Protein AF-A0AAJ1IFC6-F1 (afdb_monomer)

Organism: NCBI:txid3119039

Radius of gyration: 28.64 Å; Cα contacts (8 Å, |Δi|>4): 430; chains: 1; bounding box: 71×95×68 Å

InterPro domains:
  IPR013783 Immunoglobulin-like fold [G3DSA:2.60.40.10] (74-136)
  IPR013783 Immunoglobulin-like fold [G3DSA:2.60.40.10] (138-231)
  IPR014756 Immunoglobulin E-set [SSF81296] (72-136)
  IPR014756 Immunoglobulin E-set [SSF81296] (151-232)
  IPR032640 AMP-activated protein kinase, glycogen-binding domain [PF16561] (151-232)
  IPR050827 CRP1/MDG1 DNA-binding & kinase subunit [PTHR10343] (144-232)

Secondary structure (DSSP, 8-state):
-----------------------------HHHHHHHHH--S----EEETTEEEEEE--SS--S-EEEEEGGGTT---EEPEE-TTS-EEEEEEPPTT--EEEEEEEETTEEE--SS---EEE-TTS-EEEEEEPPP---S--SSEEETTEEEEEEE--TT--EEEEEGGGTT-TTSEEPEEPTTT-EEEEEE-PPSEEEEEEEEETTEEE--TT---EEE-TTS-EEEEEEEPPP-

Mean predicted aligned error: 13.13 Å

Sequence (236 aa):
MFTHSRRLTFIILLFILLSTATITAEHVTVQLHFAITEAMEAAPPEVIDDHLVLTYKGRRHYRFVGAAFKHEDFKIIHPFYVNTNGVYILTYPLEEGMSNLEYRLVVDGLWMTDPNNSMRTVDSSGITLSSFMIPEKEGPPESPKQENQAVTFRYLGARGQRVYIYGDFNNWDPYMYRMMEDPGTGSYSCSLRLRSGTYRYKFIVDGTSMPDPLNDEKTLDSFGETASVFTVPSRY

pLDDT: mean 87.0, std 17.71, range [35.06, 98.69]

Foldseek 3Di:
DDDDDDDDDDDDPDPPDPPPPPPPDPPCDPQNVCCQAVDQAFAAWDDDPQWTKGKDADPDQFPWKFKAWVVNVSPDTHTFDAYPNRITMDTHGHDPPDFKIWMWMQTNNDTHEDPNAPAWDADPVRDITRMDGDPPPPDDDAPQDDDPQKTKGKAADAPPKWKFKAWPVHPRDQPPGTWDDPHPGSMTMDIDRDAFAKMWMWMQINNDTDEGPRAPAWDADPVRDITHMDGDHDDD

Structure (mmCIF, N/CA/C/O backbone):
data_AF-A0AAJ1IFC6-F1
#
_entry.id   AF-A0AAJ1IFC6-F1
#
loop_
_atom_site.group_PDB
_atom_site.id
_atom_site.type_symbol
_atom_site.label_atom_id
_atom_site.label_alt_id
_atom_site.label_comp_id
_atom_site.label_asym_id
_atom_site.label_entity_id
_atom_site.label_seq_id
_atom_site.pdbx_PDB_ins_code
_atom_site.Cartn_x
_atom_site.Cartn_y
_atom_site.Cartn_z
_atom_site.occupancy
_atom_site.B_iso_or_equiv
_atom_site.auth_seq_id
_atom_site.auth_comp_id
_atom_site.auth_asym_id
_atom_site.auth_atom_id
_atom_site.pdbx_PDB_model_num
ATOM 1 N N . MET A 1 1 ? 41.371 -72.152 1.809 1.00 41.41 1 MET A N 1
ATOM 2 C CA . MET A 1 1 ? 42.658 -71.909 2.490 1.00 41.41 1 MET A CA 1
ATOM 3 C C . MET A 1 1 ? 42.539 -70.554 3.174 1.00 41.41 1 MET A C 1
ATOM 5 O O . MET A 1 1 ? 42.395 -69.552 2.492 1.00 41.41 1 MET A O 1
ATOM 9 N N . PHE A 1 2 ? 42.407 -70.566 4.499 1.00 42.78 2 PHE A N 1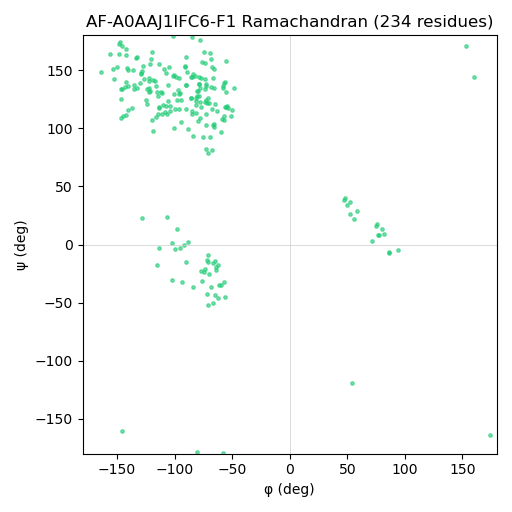
ATOM 10 C CA . PHE A 1 2 ? 42.267 -69.386 5.355 1.00 42.78 2 PHE A CA 1
ATOM 11 C C . PHE A 1 2 ? 43.601 -68.646 5.463 1.00 42.78 2 PHE A C 1
ATOM 13 O O . PHE A 1 2 ? 44.601 -69.294 5.754 1.00 42.78 2 PHE A O 1
ATOM 20 N N . THR A 1 3 ? 43.589 -67.315 5.400 1.00 46.31 3 THR A N 1
ATOM 21 C CA . THR A 1 3 ? 44.524 -66.484 6.173 1.00 46.31 3 THR A CA 1
ATOM 22 C C . THR A 1 3 ? 43.813 -65.227 6.674 1.00 46.31 3 THR A C 1
ATOM 24 O O . THR A 1 3 ? 43.399 -64.346 5.927 1.00 46.31 3 THR A O 1
ATOM 27 N N . HIS A 1 4 ? 43.634 -65.187 7.992 1.00 42.41 4 HIS A N 1
ATOM 28 C CA . HIS A 1 4 ? 43.284 -64.011 8.776 1.00 42.41 4 HIS A CA 1
ATOM 29 C C . HIS A 1 4 ? 44.530 -63.134 8.956 1.00 42.41 4 HIS A C 1
ATOM 31 O O . HIS A 1 4 ? 45.607 -63.654 9.238 1.00 42.41 4 HIS A O 1
ATOM 37 N N . SER A 1 5 ? 44.361 -61.814 8.934 1.00 44.69 5 SER A N 1
ATOM 38 C CA . SER A 1 5 ? 45.242 -60.891 9.655 1.00 44.69 5 SER A CA 1
ATOM 39 C C . SER A 1 5 ? 44.415 -59.713 10.172 1.00 44.69 5 SER A C 1
ATOM 41 O O . SER A 1 5 ? 43.882 -58.918 9.405 1.00 44.69 5 SER A O 1
ATOM 43 N N . ARG A 1 6 ? 44.255 -59.668 11.499 1.00 47.19 6 ARG A N 1
ATOM 44 C CA . ARG A 1 6 ? 43.660 -58.579 12.287 1.00 47.19 6 ARG A CA 1
ATOM 45 C C . ARG A 1 6 ? 44.702 -57.485 12.530 1.00 47.19 6 ARG A C 1
ATOM 47 O O . ARG A 1 6 ? 45.840 -57.843 12.822 1.00 47.19 6 ARG A O 1
ATOM 54 N N . ARG A 1 7 ? 44.267 -56.213 12.556 1.00 41.03 7 ARG A N 1
ATOM 55 C CA . ARG A 1 7 ? 44.769 -55.030 13.322 1.00 41.03 7 ARG A CA 1
ATOM 56 C C . ARG A 1 7 ? 44.256 -53.763 12.606 1.00 41.03 7 ARG A C 1
ATOM 58 O O . ARG A 1 7 ? 44.199 -53.776 11.390 1.00 41.03 7 ARG A O 1
ATOM 65 N N 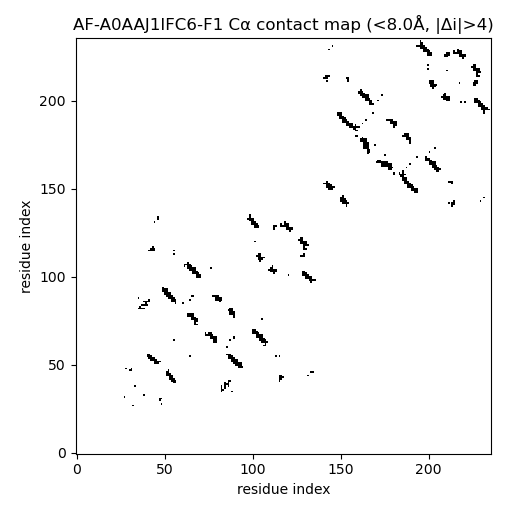. LEU A 1 8 ? 43.880 -52.639 13.207 1.00 37.56 8 LEU A N 1
ATOM 66 C CA . LEU A 1 8 ? 43.743 -52.159 14.581 1.00 37.56 8 LEU A CA 1
ATOM 67 C C . LEU A 1 8 ? 42.867 -50.883 14.481 1.00 37.56 8 LEU A C 1
ATOM 69 O O . LEU A 1 8 ? 42.908 -50.175 13.480 1.00 37.56 8 LEU A O 1
ATOM 73 N N . THR A 1 9 ? 42.073 -50.623 15.506 1.00 40.56 9 THR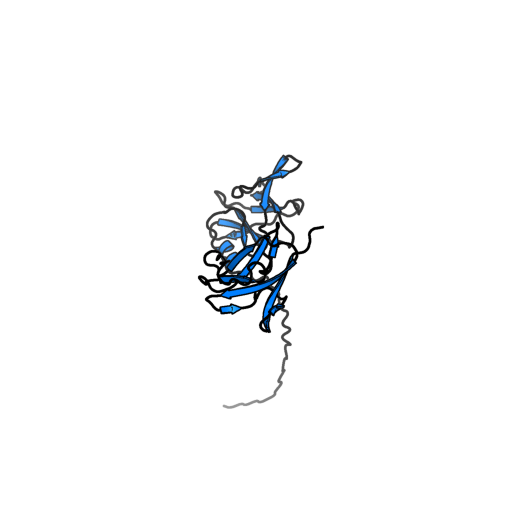 A N 1
ATOM 74 C CA . THR A 1 9 ? 41.129 -49.513 15.698 1.00 40.56 9 THR A CA 1
ATOM 75 C C . THR A 1 9 ? 41.760 -48.116 15.570 1.00 40.56 9 THR A C 1
ATOM 77 O O . THR A 1 9 ? 42.810 -47.890 16.158 1.00 40.56 9 THR A O 1
ATOM 80 N N . PHE A 1 10 ? 41.063 -47.159 14.942 1.00 35.72 10 PHE A N 1
ATOM 81 C CA . PHE A 1 10 ? 41.085 -45.733 15.314 1.00 35.72 10 PHE A CA 1
ATOM 82 C C . PHE A 1 10 ? 39.701 -45.124 15.042 1.00 35.72 10 PHE A C 1
ATOM 84 O O . PHE A 1 10 ? 39.276 -44.983 13.899 1.00 35.72 10 PHE A O 1
ATOM 91 N N . ILE A 1 11 ? 38.979 -44.812 16.118 1.00 41.53 11 ILE A N 1
ATOM 92 C CA . ILE A 1 11 ? 37.731 -44.046 16.091 1.00 41.53 11 ILE A CA 1
ATOM 93 C C . ILE A 1 11 ? 38.138 -42.572 16.103 1.00 41.53 11 ILE A C 1
ATOM 95 O O . ILE A 1 11 ? 38.675 -42.098 17.101 1.00 41.53 11 ILE A O 1
ATOM 99 N N . ILE A 1 12 ? 37.900 -41.854 15.006 1.00 40.91 12 ILE A N 1
ATOM 100 C CA . ILE A 1 12 ? 37.961 -40.389 14.988 1.00 40.91 12 ILE A CA 1
ATOM 101 C C . ILE A 1 12 ? 36.517 -39.899 15.060 1.00 40.91 12 ILE A C 1
ATOM 103 O O . ILE A 1 12 ? 35.778 -39.924 14.079 1.00 40.91 12 ILE A O 1
ATOM 107 N N . LEU A 1 13 ? 36.111 -39.508 16.265 1.00 38.19 13 LEU A N 1
ATOM 108 C CA . LEU A 1 13 ? 34.858 -38.811 16.534 1.00 38.19 13 LEU A CA 1
ATOM 109 C C . LEU A 1 13 ? 35.039 -37.359 16.072 1.00 38.19 13 LEU A C 1
ATOM 111 O O . LEU A 1 13 ? 35.570 -36.524 16.801 1.00 38.19 13 LEU A O 1
ATOM 115 N N . LEU A 1 14 ? 34.662 -37.071 14.826 1.00 35.06 14 LEU A N 1
ATOM 116 C CA . LEU A 1 14 ? 34.658 -35.713 14.294 1.00 35.06 14 LEU A CA 1
ATOM 117 C C . LEU A 1 14 ? 33.342 -35.032 14.699 1.00 35.06 14 LEU A C 1
ATOM 119 O O . LEU A 1 14 ? 32.323 -35.160 14.025 1.00 35.06 14 LEU A O 1
ATOM 123 N N . PHE A 1 15 ? 33.369 -34.324 15.828 1.00 40.97 15 PHE A N 1
ATOM 124 C CA . PHE A 1 15 ? 32.345 -33.344 16.187 1.00 40.97 15 PHE A CA 1
ATOM 125 C C . PHE A 1 15 ? 32.468 -32.152 15.229 1.00 40.97 15 PHE A C 1
ATOM 127 O O . PHE A 1 15 ? 33.252 -31.234 15.464 1.00 40.97 15 PHE A O 1
ATOM 134 N N . ILE A 1 16 ? 31.715 -32.165 14.126 1.00 43.16 16 ILE A N 1
ATOM 135 C CA . ILE A 1 16 ? 31.491 -30.943 13.351 1.00 43.16 16 ILE A CA 1
ATOM 136 C C . ILE A 1 16 ? 30.404 -30.165 14.084 1.00 43.16 16 ILE A C 1
ATOM 138 O O . ILE A 1 16 ? 29.237 -30.552 14.104 1.00 43.16 16 ILE A O 1
ATOM 142 N N . LEU A 1 17 ? 30.835 -29.088 14.736 1.00 41.03 17 LEU A N 1
ATOM 143 C CA . LEU A 1 17 ? 29.980 -28.069 15.320 1.00 41.03 17 LEU A CA 1
ATOM 144 C C . LE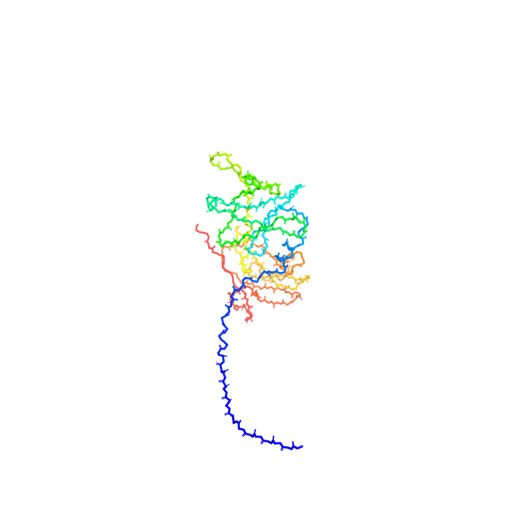U A 1 17 ? 29.088 -27.517 14.197 1.00 41.03 17 LEU A C 1
ATOM 146 O O . LEU A 1 17 ? 29.565 -26.821 13.302 1.00 41.03 17 LEU A O 1
ATOM 150 N N . LEU A 1 18 ? 27.804 -27.873 14.212 1.00 41.84 18 LEU A N 1
ATOM 151 C CA . LEU A 1 18 ? 26.807 -27.316 13.308 1.00 41.84 18 LEU A CA 1
ATOM 152 C C . LEU A 1 18 ? 26.537 -25.878 13.765 1.00 41.84 18 LEU A C 1
ATOM 154 O O . LEU A 1 18 ? 25.613 -25.615 14.530 1.00 41.84 18 LEU A O 1
ATOM 158 N N . SER A 1 19 ? 27.394 -24.939 13.365 1.00 46.72 19 SER A N 1
ATOM 159 C CA . SER A 1 19 ? 27.063 -23.525 13.472 1.00 46.72 19 SER A CA 1
ATOM 160 C C . SER A 1 19 ? 25.917 -23.274 12.498 1.00 46.72 19 SER A C 1
ATOM 162 O O . SER A 1 19 ? 26.128 -23.219 11.285 1.00 46.72 19 SER A O 1
ATOM 164 N N . THR A 1 20 ? 24.694 -23.162 13.007 1.00 41.25 20 THR A N 1
ATOM 165 C CA . THR A 1 20 ? 23.577 -22.610 12.246 1.00 41.25 20 THR A CA 1
ATOM 166 C C . THR A 1 20 ? 23.861 -21.130 12.026 1.00 41.25 20 THR A C 1
ATOM 168 O O . THR A 1 20 ? 23.393 -20.272 12.768 1.00 41.25 20 THR A O 1
ATOM 171 N N . ALA A 1 21 ? 24.677 -20.824 11.020 1.00 36.25 21 ALA A N 1
ATOM 172 C CA . ALA A 1 21 ? 24.574 -19.542 10.358 1.00 36.25 21 ALA A CA 1
ATOM 173 C C . ALA A 1 21 ? 23.211 -19.562 9.664 1.00 36.25 21 ALA A C 1
ATOM 175 O O . ALA A 1 21 ? 23.026 -20.237 8.651 1.00 36.25 21 ALA A O 1
ATOM 176 N N . THR A 1 22 ? 22.226 -18.909 10.271 1.00 35.41 22 THR A N 1
ATOM 177 C CA . THR A 1 22 ? 20.984 -18.550 9.596 1.00 35.41 22 THR A CA 1
ATOM 178 C C . THR A 1 22 ? 21.372 -17.660 8.425 1.00 35.41 22 THR A C 1
ATOM 180 O O . THR A 1 22 ? 21.626 -16.470 8.593 1.00 35.41 22 THR A O 1
ATOM 183 N N . ILE A 1 23 ? 21.494 -18.257 7.242 1.00 40.75 23 ILE A N 1
ATOM 184 C CA . ILE A 1 23 ? 21.488 -17.511 5.994 1.00 40.75 23 ILE A CA 1
ATOM 185 C C . ILE A 1 23 ? 20.074 -16.944 5.916 1.00 40.75 23 ILE A C 1
ATOM 187 O O . ILE A 1 23 ? 19.125 -17.683 5.663 1.00 40.75 23 ILE A O 1
ATOM 191 N N . THR A 1 24 ? 19.913 -15.657 6.208 1.00 38.47 24 THR A N 1
ATOM 192 C CA . THR A 1 24 ? 18.689 -14.927 5.885 1.00 38.47 24 THR A CA 1
ATOM 193 C C . THR A 1 24 ? 18.663 -14.763 4.369 1.00 38.47 24 THR A C 1
ATOM 195 O O . THR A 1 24 ? 19.082 -13.742 3.833 1.00 38.47 24 THR A O 1
ATOM 198 N N . ALA A 1 25 ? 18.275 -15.822 3.662 1.00 40.94 25 ALA A N 1
ATOM 199 C CA . ALA A 1 25 ? 17.817 -15.689 2.294 1.00 40.94 25 ALA A CA 1
ATOM 200 C C . ALA A 1 25 ? 16.432 -15.043 2.372 1.00 40.94 25 ALA A C 1
ATOM 202 O O . ALA A 1 25 ? 15.561 -15.556 3.077 1.00 40.94 25 ALA A O 1
ATOM 203 N N . GLU A 1 26 ? 16.234 -13.915 1.693 1.00 48.81 26 GLU A N 1
ATOM 204 C CA . GLU A 1 26 ? 14.894 -13.410 1.399 1.00 48.81 26 GLU A CA 1
ATOM 205 C C . GLU A 1 26 ? 14.091 -14.551 0.772 1.00 48.81 26 GLU A C 1
ATOM 207 O O . GLU A 1 26 ? 14.392 -15.032 -0.324 1.00 48.81 26 GLU A O 1
ATOM 212 N N . HIS A 1 27 ? 13.107 -15.060 1.505 1.00 57.25 27 HIS A N 1
ATOM 213 C CA . HIS A 1 27 ? 12.217 -16.075 0.978 1.00 57.25 27 HIS A CA 1
ATOM 214 C C . HIS A 1 27 ? 11.290 -15.393 -0.028 1.00 57.25 27 HIS A C 1
ATOM 216 O O . HIS A 1 27 ? 10.342 -14.721 0.367 1.00 57.25 27 HIS A O 1
ATOM 222 N N . VAL A 1 28 ? 11.561 -15.574 -1.325 1.00 65.19 28 VAL A N 1
ATOM 223 C CA . VAL A 1 28 ? 10.608 -15.230 -2.390 1.00 65.19 28 VAL A CA 1
ATOM 224 C C . VAL A 1 28 ? 9.295 -15.941 -2.071 1.00 65.19 28 VAL A C 1
ATOM 226 O O . VAL A 1 28 ? 9.257 -17.173 -1.980 1.00 65.19 28 VAL A O 1
ATOM 229 N N . THR A 1 29 ? 8.230 -15.176 -1.848 1.00 81.62 29 THR A N 1
ATOM 230 C CA . THR A 1 29 ? 6.929 -15.749 -1.504 1.00 81.62 29 THR A CA 1
ATOM 231 C C . THR A 1 29 ? 6.338 -16.495 -2.699 1.00 81.62 29 THR A C 1
ATOM 233 O O . THR A 1 29 ? 6.749 -16.321 -3.849 1.00 81.62 29 THR A O 1
ATOM 236 N N . VAL A 1 30 ? 5.325 -17.325 -2.446 1.00 81.44 30 VAL A N 1
ATOM 237 C CA . VAL A 1 30 ? 4.591 -18.013 -3.521 1.00 81.44 30 VAL A CA 1
ATOM 238 C C . VAL A 1 30 ? 3.916 -17.010 -4.463 1.00 81.44 30 VAL A C 1
ATOM 240 O O . VAL A 1 30 ? 3.859 -17.259 -5.665 1.00 81.44 30 VAL A O 1
ATOM 243 N N . GLN A 1 31 ? 3.436 -15.875 -3.940 1.00 80.69 31 GLN A N 1
ATOM 244 C CA . GLN A 1 31 ? 2.788 -14.837 -4.743 1.00 80.69 31 GLN A CA 1
ATOM 245 C C . GLN A 1 31 ? 3.782 -14.176 -5.693 1.00 80.69 31 GLN A C 1
ATOM 247 O O . GLN A 1 31 ? 3.536 -14.136 -6.899 1.00 80.69 31 GLN A O 1
ATOM 252 N N . LEU A 1 32 ? 4.931 -13.743 -5.167 1.00 84.75 32 LEU A N 1
ATOM 253 C CA . LEU A 1 32 ? 5.984 -13.156 -5.982 1.00 84.75 32 LEU A CA 1
ATOM 254 C C . LEU A 1 32 ? 6.506 -14.169 -7.005 1.00 84.75 32 LEU A C 1
ATOM 256 O O . LEU A 1 32 ? 6.581 -13.855 -8.186 1.00 84.75 32 LEU A O 1
ATOM 260 N N . HIS A 1 33 ? 6.774 -15.413 -6.598 1.00 85.75 33 HIS A N 1
ATOM 261 C CA . HIS A 1 33 ? 7.209 -16.459 -7.527 1.00 85.75 33 HIS A CA 1
ATOM 262 C C . HIS A 1 33 ? 6.220 -16.665 -8.684 1.00 85.75 33 HIS A C 1
ATOM 264 O O . HIS A 1 33 ? 6.638 -16.722 -9.836 1.00 85.75 33 HIS A O 1
ATOM 270 N N . PHE A 1 34 ? 4.917 -16.721 -8.398 1.00 85.44 34 PHE A N 1
ATOM 271 C CA . PHE A 1 34 ? 3.887 -16.882 -9.424 1.00 85.44 34 PHE A CA 1
ATOM 272 C C . PHE A 1 34 ? 3.828 -15.683 -10.379 1.00 85.44 34 PHE A C 1
ATOM 274 O O . PHE A 1 34 ? 3.769 -15.870 -11.593 1.00 85.44 34 PHE A O 1
ATOM 281 N N . ALA A 1 35 ? 3.902 -14.453 -9.857 1.00 85.12 35 ALA A N 1
ATOM 282 C CA . ALA A 1 35 ? 3.933 -13.242 -10.681 1.00 85.12 35 ALA A CA 1
ATOM 283 C C . ALA A 1 35 ? 5.137 -13.223 -11.639 1.00 85.12 35 ALA A C 1
ATOM 285 O O . ALA A 1 35 ? 5.033 -12.777 -12.779 1.00 85.12 35 ALA A O 1
ATOM 286 N N . ILE A 1 36 ? 6.266 -13.765 -11.189 1.00 89.06 36 ILE A N 1
ATOM 287 C CA . ILE A 1 36 ? 7.493 -13.917 -11.968 1.00 89.06 36 ILE A CA 1
ATOM 288 C C . ILE A 1 36 ? 7.341 -14.996 -13.061 1.00 89.06 36 ILE A C 1
ATOM 290 O O . ILE A 1 36 ? 7.643 -14.760 -14.236 1.00 89.06 36 ILE A O 1
ATOM 294 N N . THR A 1 37 ? 6.901 -16.205 -12.705 1.00 89.50 37 THR A N 1
ATOM 295 C CA . THR A 1 37 ? 6.947 -17.351 -13.630 1.00 89.50 37 THR A CA 1
ATOM 296 C C . THR A 1 37 ? 5.761 -17.407 -14.583 1.00 89.50 37 THR A C 1
ATOM 298 O O . THR A 1 37 ? 5.942 -17.756 -15.749 1.00 89.50 37 THR A O 1
ATOM 301 N N . GLU A 1 38 ? 4.569 -17.027 -14.125 1.00 91.06 38 GLU A N 1
ATOM 302 C CA . GLU A 1 38 ? 3.312 -17.248 -14.850 1.00 91.06 38 GLU A CA 1
ATOM 303 C C . GLU A 1 38 ? 2.812 -16.021 -15.618 1.00 91.06 38 GLU A C 1
ATOM 305 O O . GLU A 1 38 ? 1.821 -16.116 -16.343 1.00 91.06 38 GLU A O 1
ATOM 310 N N . ALA A 1 39 ? 3.483 -14.866 -15.515 1.00 93.06 39 ALA A N 1
ATOM 311 C CA . ALA A 1 39 ? 3.095 -13.683 -16.279 1.00 93.06 39 ALA A CA 1
ATOM 312 C C . ALA A 1 39 ? 3.064 -13.992 -17.785 1.00 93.06 39 ALA A C 1
ATOM 314 O O . ALA A 1 39 ? 4.081 -14.341 -18.392 1.00 93.06 39 ALA A O 1
ATOM 315 N N . MET A 1 40 ? 1.881 -13.861 -18.387 1.00 93.38 40 MET A N 1
ATOM 316 C CA . MET A 1 40 ? 1.666 -14.099 -19.816 1.00 93.38 40 MET A CA 1
ATOM 317 C C . MET A 1 40 ? 1.789 -12.816 -20.637 1.00 93.38 40 MET A C 1
ATOM 319 O O . MET A 1 40 ? 2.230 -12.861 -21.781 1.00 93.38 40 MET A O 1
ATOM 323 N N . GLU A 1 41 ? 1.417 -11.676 -20.061 1.00 95.69 41 GLU A N 1
ATOM 324 C CA . GLU A 1 41 ? 1.453 -10.351 -20.677 1.00 95.69 41 GLU A CA 1
ATOM 325 C C . GLU A 1 41 ? 2.095 -9.352 -19.715 1.00 95.69 41 GLU A C 1
ATOM 327 O O . GLU A 1 41 ? 2.193 -9.610 -18.515 1.00 95.69 41 GLU A O 1
ATOM 332 N N . ALA A 1 42 ? 2.541 -8.217 -20.250 1.00 96.38 42 ALA A N 1
ATOM 333 C CA . ALA A 1 42 ? 2.991 -7.122 -19.407 1.00 96.38 42 ALA A CA 1
ATOM 334 C C . ALA A 1 42 ? 1.789 -6.346 -18.850 1.00 96.38 42 ALA A C 1
ATOM 336 O O . ALA A 1 42 ? 0.820 -6.080 -19.561 1.00 96.38 42 ALA A O 1
ATOM 337 N N . ALA A 1 43 ? 1.876 -5.988 -17.579 1.00 95.44 43 ALA A N 1
ATOM 338 C CA . ALA A 1 43 ? 0.874 -5.286 -16.799 1.00 95.44 43 ALA A CA 1
ATOM 339 C C . ALA A 1 43 ? 1.435 -3.947 -16.277 1.00 95.44 43 ALA A C 1
ATOM 341 O O . ALA A 1 43 ? 2.651 -3.723 -16.332 1.00 95.44 43 ALA A O 1
ATOM 342 N N . PRO A 1 44 ? 0.569 -3.038 -15.790 1.00 96.81 44 PRO A N 1
ATOM 343 C CA . PRO A 1 44 ? 1.007 -1.864 -15.039 1.00 96.81 44 PRO A CA 1
ATOM 344 C C . PRO A 1 44 ? 1.882 -2.249 -13.827 1.00 96.81 44 PRO A C 1
ATOM 346 O O . PRO A 1 44 ? 1.788 -3.381 -13.354 1.00 96.81 44 PRO A O 1
ATOM 349 N N . PRO A 1 45 ? 2.713 -1.325 -13.310 1.00 96.69 45 PRO A N 1
ATOM 350 C CA . PRO A 1 45 ? 3.505 -1.553 -12.100 1.00 96.69 45 PRO A CA 1
ATOM 351 C C . PRO A 1 45 ? 2.627 -1.931 -10.902 1.00 96.69 45 PRO A C 1
ATOM 353 O O . PRO A 1 45 ? 1.580 -1.321 -10.679 1.00 96.69 45 PRO A O 1
ATOM 356 N N . GLU A 1 46 ? 3.088 -2.896 -10.111 1.00 94.44 46 GLU A N 1
ATOM 357 C CA . GLU A 1 46 ? 2.389 -3.404 -8.928 1.00 94.44 46 GLU A CA 1
ATOM 358 C C . GLU A 1 46 ? 3.383 -3.670 -7.793 1.00 94.44 46 GLU A C 1
ATOM 360 O O . GLU A 1 46 ? 4.543 -3.999 -8.044 1.00 94.44 46 GLU A O 1
ATOM 365 N N . VAL A 1 47 ? 2.932 -3.530 -6.543 1.00 92.62 47 VAL A N 1
ATOM 366 C CA . VAL A 1 47 ? 3.695 -3.986 -5.376 1.00 92.62 47 VAL A CA 1
ATOM 367 C C . VAL A 1 47 ? 3.242 -5.387 -4.999 1.00 92.62 47 VAL A C 1
ATOM 369 O O . VAL A 1 47 ? 2.059 -5.603 -4.743 1.00 92.62 47 VAL A O 1
ATOM 372 N N . ILE A 1 48 ? 4.188 -6.319 -4.939 1.00 90.62 48 ILE A N 1
ATOM 373 C CA . ILE A 1 48 ? 3.971 -7.675 -4.435 1.00 90.62 48 ILE A CA 1
ATOM 374 C C . ILE A 1 48 ? 4.976 -7.902 -3.312 1.00 90.62 48 ILE A C 1
ATOM 376 O O . ILE A 1 48 ? 6.186 -7.788 -3.519 1.00 90.62 48 ILE A O 1
ATOM 380 N N . ASP A 1 49 ? 4.460 -8.199 -2.121 1.00 85.88 49 ASP A N 1
ATOM 381 C CA . ASP A 1 49 ? 5.218 -8.172 -0.869 1.00 85.88 49 ASP A CA 1
ATOM 382 C C . ASP A 1 49 ? 5.910 -6.807 -0.677 1.00 85.88 49 ASP A C 1
ATOM 384 O O . ASP A 1 49 ? 5.242 -5.778 -0.640 1.00 85.88 49 ASP A O 1
ATOM 388 N N . ASP A 1 50 ? 7.241 -6.792 -0.602 1.00 88.19 50 ASP A N 1
ATOM 389 C CA . ASP A 1 50 ? 8.076 -5.594 -0.465 1.00 88.19 50 ASP A CA 1
ATOM 390 C C . ASP A 1 50 ? 8.825 -5.245 -1.763 1.00 88.19 50 ASP A C 1
ATOM 392 O O . ASP A 1 50 ? 9.876 -4.606 -1.744 1.00 88.19 50 ASP A O 1
ATOM 396 N N . HIS A 1 51 ? 8.310 -5.691 -2.913 1.00 93.06 51 HIS A N 1
ATOM 397 C CA . HIS A 1 51 ? 8.928 -5.455 -4.215 1.00 93.06 51 HIS A CA 1
ATOM 398 C C . HIS A 1 51 ? 7.983 -4.723 -5.160 1.00 93.06 51 HIS A C 1
ATOM 400 O O . HIS A 1 51 ? 6.834 -5.119 -5.350 1.00 93.06 51 HIS A O 1
ATOM 406 N N . LEU A 1 52 ? 8.507 -3.710 -5.846 1.00 95.69 52 LEU A N 1
ATOM 407 C CA . LEU A 1 52 ? 7.911 -3.211 -7.075 1.00 95.69 52 LEU A CA 1
ATOM 408 C C . LEU A 1 52 ? 8.188 -4.217 -8.195 1.00 95.69 52 LEU A C 1
ATOM 410 O O . LEU A 1 52 ? 9.343 -4.500 -8.521 1.00 95.69 52 LEU A O 1
ATOM 414 N N . VAL A 1 53 ? 7.129 -4.713 -8.821 1.00 97.38 53 VAL A N 1
ATOM 415 C CA . VAL A 1 53 ? 7.197 -5.561 -10.007 1.00 97.38 53 VAL A CA 1
ATOM 416 C C . VAL A 1 53 ? 6.933 -4.705 -11.239 1.00 97.38 53 VAL A C 1
ATOM 418 O O . VAL A 1 53 ? 5.851 -4.148 -11.421 1.00 97.38 53 VAL A O 1
ATOM 421 N N . LEU A 1 54 ? 7.940 -4.607 -12.105 1.00 98.25 54 LEU A N 1
ATOM 422 C CA . LEU A 1 54 ? 7.822 -4.006 -13.429 1.00 98.25 54 LEU A CA 1
ATOM 423 C C . LEU A 1 54 ? 7.831 -5.101 -14.484 1.00 98.25 54 LEU A C 1
ATOM 425 O O . LEU A 1 54 ? 8.654 -6.015 -14.430 1.00 98.25 54 LEU A O 1
ATOM 429 N N . THR A 1 55 ? 6.960 -4.977 -15.483 1.00 98.12 55 THR A N 1
ATOM 430 C CA . THR A 1 55 ? 6.895 -5.931 -16.590 1.00 98.12 55 THR A CA 1
ATOM 431 C C . THR A 1 55 ? 6.923 -5.228 -17.939 1.00 98.12 55 THR A C 1
ATOM 433 O O . THR A 1 55 ? 6.411 -4.123 -18.119 1.00 98.12 55 THR A O 1
ATOM 436 N N . TYR A 1 56 ? 7.537 -5.878 -18.920 1.00 97.94 56 TYR A N 1
ATOM 437 C CA . TYR A 1 56 ? 7.584 -5.400 -20.291 1.00 97.94 56 TYR A CA 1
ATOM 438 C C . TYR A 1 56 ? 7.485 -6.570 -21.262 1.00 97.94 56 TYR A C 1
ATOM 440 O O . TYR A 1 56 ? 8.162 -7.584 -21.121 1.00 97.94 56 TYR A O 1
ATOM 448 N N . LYS A 1 57 ? 6.664 -6.417 -22.296 1.00 96.44 57 LYS A N 1
ATOM 449 C CA . LYS A 1 57 ? 6.555 -7.372 -23.395 1.00 96.44 57 LYS A CA 1
ATOM 450 C C . LYS A 1 57 ? 6.408 -6.571 -24.671 1.00 96.44 57 LYS A C 1
ATOM 452 O O . LYS A 1 57 ? 5.453 -5.817 -24.837 1.00 96.44 57 LYS A O 1
ATOM 457 N N . GLY A 1 58 ? 7.381 -6.686 -25.563 1.00 90.69 58 GLY A N 1
ATOM 458 C CA . GLY A 1 58 ? 7.278 -6.058 -26.873 1.00 90.69 58 GLY A CA 1
ATOM 459 C C . GLY A 1 58 ? 6.890 -7.059 -27.955 1.00 90.69 58 GLY A C 1
ATOM 460 O O . GLY A 1 58 ? 6.721 -8.251 -27.718 1.00 90.69 58 GLY A O 1
ATOM 461 N N . ARG A 1 59 ? 6.760 -6.567 -29.190 1.00 89.19 59 ARG A N 1
ATOM 462 C CA . ARG A 1 59 ? 6.304 -7.367 -30.348 1.00 89.19 59 ARG A CA 1
ATOM 463 C C . ARG A 1 59 ? 7.325 -8.397 -30.842 1.00 89.19 59 ARG A C 1
ATOM 465 O O . ARG A 1 59 ? 7.030 -9.176 -31.742 1.00 89.19 59 ARG A O 1
ATOM 472 N N . ARG A 1 60 ? 8.545 -8.339 -30.317 1.00 91.44 60 ARG A N 1
ATOM 473 C CA . ARG A 1 60 ? 9.676 -9.206 -30.642 1.00 91.44 60 ARG A CA 1
ATOM 474 C C . ARG A 1 60 ? 10.514 -9.420 -29.388 1.00 91.44 60 ARG A C 1
ATOM 476 O O . ARG A 1 60 ? 10.345 -8.707 -28.403 1.00 91.44 60 ARG A O 1
ATOM 483 N N . HIS A 1 61 ? 11.468 -10.333 -29.475 1.00 92.25 61 HIS A N 1
ATOM 484 C CA . HIS A 1 61 ? 12.517 -10.465 -28.475 1.00 92.25 61 HIS A CA 1
ATOM 485 C C . HIS A 1 61 ? 13.522 -9.300 -28.575 1.00 92.25 61 HIS A C 1
ATOM 487 O O . HIS A 1 61 ? 13.951 -8.938 -29.675 1.00 92.25 61 HIS A O 1
ATOM 493 N N . TYR A 1 62 ? 13.913 -8.743 -27.431 1.00 94.62 62 TYR A N 1
ATOM 494 C CA . TYR A 1 62 ? 14.927 -7.695 -27.270 1.00 94.62 62 TYR A CA 1
ATOM 495 C C . TYR A 1 62 ? 16.186 -8.264 -26.619 1.00 94.62 62 TYR A C 1
ATOM 497 O O . TYR A 1 62 ? 16.133 -9.236 -25.867 1.00 94.62 62 TYR A O 1
ATOM 505 N N . ARG A 1 63 ? 17.349 -7.688 -26.922 1.00 95.31 63 ARG A N 1
ATOM 506 C CA . ARG A 1 63 ? 18.620 -8.170 -26.354 1.00 95.31 63 ARG A CA 1
ATOM 507 C C . ARG A 1 63 ? 18.762 -7.728 -24.906 1.00 95.31 63 ARG A C 1
ATOM 509 O O . ARG A 1 63 ? 19.385 -8.430 -24.118 1.00 95.31 63 ARG A O 1
ATOM 516 N N . PHE A 1 64 ? 18.197 -6.570 -24.588 1.00 97.44 64 PHE A N 1
ATOM 517 C CA . PHE A 1 64 ? 18.242 -5.984 -23.267 1.00 97.44 64 PHE A CA 1
ATOM 518 C C . PHE A 1 64 ? 16.959 -5.212 -22.965 1.00 97.44 64 PHE A C 1
ATOM 520 O O . PHE A 1 64 ? 16.505 -4.397 -23.772 1.00 97.44 64 PHE A O 1
ATOM 527 N N . VAL A 1 65 ? 16.424 -5.438 -21.769 1.00 98.50 65 VAL A N 1
ATOM 528 C CA . VAL A 1 65 ? 15.385 -4.616 -21.152 1.00 98.50 65 VAL A CA 1
ATOM 529 C C . VAL A 1 65 ? 15.828 -4.336 -19.723 1.00 98.50 65 VAL A C 1
ATOM 531 O O . VAL A 1 65 ? 16.297 -5.238 -19.031 1.00 98.50 65 VAL A O 1
ATOM 534 N N . GLY A 1 66 ? 15.709 -3.086 -19.299 1.00 98.56 66 GLY A N 1
ATOM 535 C CA . GLY A 1 66 ? 16.050 -2.641 -17.956 1.00 98.56 66 GLY A CA 1
ATOM 536 C C . GLY A 1 66 ? 15.171 -1.482 -17.506 1.00 98.56 66 GLY A C 1
ATOM 537 O O . GLY A 1 66 ? 14.427 -0.916 -18.308 1.00 98.56 66 GLY A O 1
ATOM 538 N N . ALA A 1 67 ? 15.297 -1.091 -16.244 1.00 98.69 67 ALA A N 1
ATOM 539 C CA . ALA A 1 67 ? 14.747 0.156 -15.727 1.00 98.69 67 ALA A CA 1
ATOM 540 C C . ALA A 1 67 ? 15.828 0.938 -14.986 1.00 98.69 67 ALA A C 1
ATOM 542 O O . ALA A 1 67 ? 16.737 0.360 -14.398 1.00 98.69 67 ALA A O 1
ATOM 543 N N . ALA A 1 68 ? 15.719 2.257 -15.023 1.00 98.44 68 ALA A N 1
ATOM 544 C CA . ALA A 1 68 ? 16.556 3.157 -14.247 1.00 98.44 68 ALA A CA 1
ATOM 545 C C . ALA A 1 68 ? 15.662 4.157 -13.516 1.00 98.44 68 ALA A C 1
ATOM 547 O O . ALA A 1 68 ? 14.686 4.664 -14.089 1.00 98.44 68 ALA A O 1
ATOM 548 N N . PHE A 1 69 ? 16.004 4.433 -12.262 1.00 97.75 69 PHE A N 1
ATOM 549 C CA . PHE A 1 69 ? 15.174 5.209 -11.352 1.00 97.75 69 PHE A CA 1
ATOM 550 C C . PHE A 1 69 ? 15.754 6.599 -11.098 1.00 97.75 69 PHE A C 1
ATOM 552 O O . PHE A 1 69 ? 16.969 6.803 -11.072 1.00 97.75 69 PHE A O 1
ATOM 559 N N . LYS A 1 70 ? 14.866 7.573 -10.893 1.00 96.56 70 LYS A N 1
ATOM 560 C CA . LYS A 1 70 ? 15.238 8.972 -10.674 1.00 96.56 70 LYS A CA 1
ATOM 561 C C . LYS A 1 70 ? 15.941 9.194 -9.336 1.00 96.56 70 LYS A C 1
ATOM 563 O O . LYS A 1 70 ? 16.858 10.004 -9.287 1.00 96.56 70 LYS A O 1
ATOM 568 N N . HIS A 1 71 ? 15.547 8.493 -8.267 1.00 94.56 71 HIS A N 1
ATOM 569 C CA . HIS A 1 71 ? 16.200 8.620 -6.952 1.00 94.56 71 HIS A CA 1
ATOM 570 C C . HIS A 1 71 ? 17.645 8.104 -6.953 1.00 94.56 71 HIS A C 1
ATOM 572 O O . HIS A 1 71 ? 18.421 8.453 -6.072 1.00 94.56 71 HIS A O 1
ATOM 578 N N . GLU A 1 72 ? 18.021 7.334 -7.976 1.00 96.38 72 GLU A N 1
ATOM 579 C CA . GLU A 1 72 ? 19.389 6.872 -8.239 1.00 96.38 72 GLU A CA 1
ATOM 580 C C . GLU A 1 72 ? 20.115 7.752 -9.282 1.00 96.38 72 GLU A C 1
ATOM 582 O O . GLU A 1 72 ? 21.134 7.347 -9.847 1.00 96.38 72 GLU A O 1
ATOM 587 N N . ASP A 1 73 ? 19.579 8.936 -9.602 1.00 96.06 73 ASP A N 1
ATOM 588 C CA . ASP A 1 73 ? 20.033 9.824 -10.684 1.00 96.06 73 ASP A CA 1
ATOM 589 C C . ASP A 1 73 ? 20.149 9.127 -12.056 1.00 96.06 73 ASP A C 1
ATOM 591 O O . ASP A 1 73 ? 20.964 9.518 -12.895 1.00 96.06 73 ASP A O 1
ATOM 595 N N . PHE A 1 74 ? 19.381 8.056 -12.289 1.00 96.88 74 PHE A N 1
ATOM 596 C CA . PHE A 1 74 ? 19.493 7.182 -13.464 1.00 96.88 74 PHE A CA 1
ATOM 597 C C . PHE A 1 74 ? 20.897 6.578 -13.689 1.00 96.88 74 PHE A C 1
ATOM 599 O O . PHE A 1 74 ? 21.225 6.174 -14.808 1.00 96.88 74 PHE A O 1
ATOM 606 N N . LYS A 1 75 ? 21.742 6.503 -12.649 1.00 97.88 75 LYS A N 1
ATOM 607 C CA . LYS A 1 75 ? 23.121 5.979 -12.743 1.00 97.88 75 LYS A CA 1
ATOM 608 C C . LYS A 1 75 ? 23.184 4.459 -12.861 1.00 97.88 75 LYS A C 1
ATOM 610 O O . LYS A 1 75 ? 24.177 3.930 -13.358 1.00 97.88 75 LYS A O 1
ATOM 615 N N . ILE A 1 76 ? 22.150 3.768 -12.390 1.00 97.88 76 ILE A N 1
ATOM 616 C CA . ILE A 1 76 ? 22.064 2.309 -12.366 1.00 97.88 76 ILE A CA 1
ATOM 617 C C . ILE A 1 76 ? 20.925 1.885 -13.292 1.00 97.88 76 ILE A C 1
ATOM 619 O O . ILE A 1 76 ? 19.821 2.423 -13.231 1.00 97.88 76 ILE A O 1
ATOM 623 N N . ILE A 1 77 ? 21.212 0.924 -14.172 1.00 98.44 77 ILE A N 1
ATOM 624 C CA . ILE A 1 77 ? 20.196 0.261 -14.989 1.00 98.44 77 ILE A CA 1
ATOM 625 C C . ILE A 1 77 ? 20.010 -1.141 -14.424 1.00 98.44 77 ILE A C 1
ATOM 627 O O . ILE A 1 77 ? 20.902 -1.982 -14.530 1.00 98.44 77 ILE A O 1
ATOM 631 N N . HIS A 1 78 ? 18.842 -1.380 -13.846 1.00 98.38 78 HIS A N 1
ATOM 632 C CA . HIS A 1 78 ? 18.436 -2.662 -13.290 1.00 98.38 78 HIS A CA 1
ATOM 633 C C . HIS A 1 78 ? 17.929 -3.559 -14.425 1.00 98.38 78 HIS A C 1
ATOM 635 O O . HIS A 1 78 ? 16.924 -3.215 -15.057 1.00 98.3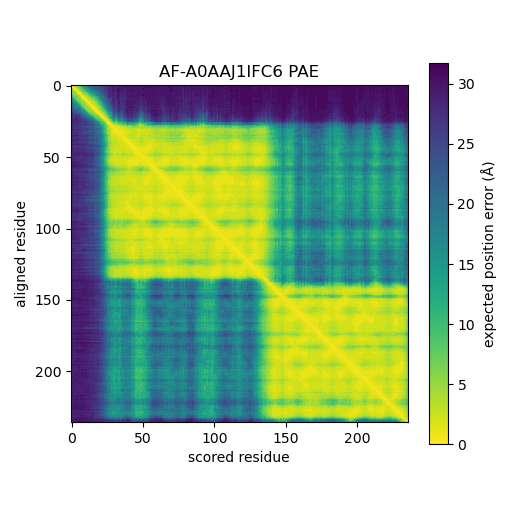8 78 HIS A O 1
ATOM 641 N N . PRO A 1 79 ? 18.628 -4.661 -14.754 1.00 98.31 79 PRO A N 1
ATOM 642 C CA . PRO A 1 79 ? 18.253 -5.525 -15.864 1.00 98.31 79 PRO A CA 1
ATOM 643 C C . PRO A 1 79 ? 17.016 -6.356 -15.520 1.00 98.31 79 PRO A C 1
ATOM 645 O O . PRO A 1 79 ? 16.870 -6.852 -14.405 1.00 98.31 79 PRO A O 1
ATOM 648 N N . PHE A 1 80 ? 16.150 -6.551 -16.506 1.00 98.06 80 PHE A N 1
ATOM 649 C CA . PHE A 1 80 ? 15.009 -7.450 -16.396 1.00 98.06 80 PHE A CA 1
ATOM 650 C C . PHE A 1 80 ? 15.476 -8.861 -16.766 1.00 98.06 80 PHE A C 1
ATOM 652 O O . PHE A 1 80 ? 16.277 -9.031 -17.692 1.00 98.06 80 PHE A O 1
ATOM 659 N N . TYR A 1 81 ? 14.948 -9.886 -16.102 1.00 95.19 81 TYR A N 1
ATOM 660 C CA . TYR A 1 81 ? 15.038 -11.258 -16.609 1.00 95.19 81 TYR A CA 1
ATOM 661 C C . TYR A 1 81 ? 13.815 -11.550 -17.485 1.00 95.19 81 TYR A C 1
ATOM 663 O O . TYR A 1 81 ? 12.812 -10.847 -17.414 1.00 95.19 81 TYR A O 1
ATOM 671 N N . VAL A 1 82 ? 13.890 -12.575 -18.331 1.00 95.94 82 VAL A N 1
ATOM 672 C CA . VAL A 1 82 ? 12.780 -12.979 -19.203 1.00 95.94 82 VAL A CA 1
ATOM 673 C C . VAL A 1 82 ? 12.236 -14.330 -18.755 1.00 95.94 82 VAL A C 1
ATOM 675 O O . VAL A 1 82 ? 13.009 -15.259 -18.517 1.00 95.94 82 VAL A O 1
ATOM 678 N N . ASN A 1 83 ? 10.917 -14.442 -18.616 1.00 95.25 83 ASN A N 1
ATOM 679 C CA . ASN A 1 83 ? 10.269 -15.711 -18.295 1.00 95.25 83 ASN A CA 1
ATOM 680 C C . ASN A 1 83 ? 10.010 -16.558 -19.560 1.00 95.25 83 ASN A C 1
ATOM 682 O O . ASN A 1 83 ? 10.296 -16.152 -20.690 1.00 95.25 83 ASN A O 1
ATOM 686 N N . THR A 1 84 ? 9.447 -17.754 -19.386 1.00 94.56 84 THR A N 1
ATOM 687 C CA . THR A 1 84 ? 9.153 -18.694 -20.486 1.00 94.56 84 THR A CA 1
ATOM 688 C C . THR A 1 84 ? 8.126 -18.163 -21.490 1.00 94.56 84 THR A C 1
ATOM 690 O O . THR A 1 84 ? 8.123 -18.592 -22.643 1.00 94.56 84 THR A O 1
ATOM 693 N N . ASN A 1 85 ? 7.299 -17.197 -21.085 1.00 94.88 85 ASN A N 1
ATOM 694 C CA . ASN A 1 85 ? 6.291 -16.544 -21.921 1.00 94.88 85 ASN A CA 1
ATOM 695 C C . ASN A 1 85 ? 6.835 -15.316 -22.679 1.00 94.88 85 ASN A C 1
ATOM 697 O O . ASN A 1 85 ? 6.088 -14.642 -23.396 1.00 94.88 85 ASN A O 1
ATOM 701 N N . GLY A 1 86 ? 8.130 -15.010 -22.539 1.00 95.88 86 GLY A N 1
ATOM 702 C CA . GLY A 1 86 ? 8.771 -13.867 -23.189 1.00 95.88 86 GLY A CA 1
ATOM 703 C C . GLY A 1 86 ? 8.447 -12.517 -22.544 1.00 95.88 86 GLY A C 1
ATOM 704 O O . GLY A 1 86 ? 8.635 -11.483 -23.186 1.00 95.88 86 GLY A O 1
ATOM 705 N N . VAL A 1 87 ? 7.945 -12.512 -21.306 1.00 97.75 87 VAL A N 1
ATOM 706 C CA . VAL A 1 87 ? 7.746 -11.293 -20.517 1.00 97.75 87 VAL A CA 1
ATOM 707 C C . VAL A 1 87 ? 9.051 -10.971 -19.800 1.00 97.75 87 VAL A C 1
ATOM 709 O O . VAL A 1 87 ? 9.609 -11.817 -19.103 1.00 97.75 87 VAL A O 1
ATOM 712 N N . TYR A 1 88 ? 9.544 -9.750 -19.992 1.00 98.12 88 TYR A N 1
ATOM 713 C CA . TYR A 1 88 ? 10.652 -9.196 -19.226 1.00 98.12 88 TYR A CA 1
ATOM 714 C C . TYR A 1 88 ? 10.111 -8.705 -17.891 1.00 98.12 88 TYR A C 1
ATOM 716 O O . TYR A 1 88 ? 9.122 -7.972 -17.874 1.00 98.12 88 TYR A O 1
ATOM 724 N N . ILE A 1 89 ? 10.769 -9.056 -16.794 1.00 98.19 89 ILE A N 1
ATOM 725 C CA . ILE A 1 89 ? 10.322 -8.735 -15.443 1.00 98.19 89 ILE A CA 1
ATOM 726 C C . ILE A 1 89 ? 11.503 -8.231 -14.613 1.00 98.19 89 ILE A C 1
ATOM 728 O O . ILE A 1 89 ? 12.603 -8.787 -14.661 1.00 98.19 89 ILE A O 1
ATOM 732 N N . LEU A 1 90 ? 11.256 -7.179 -13.840 1.00 97.81 90 LEU A N 1
ATOM 733 C CA . LEU A 1 90 ? 12.135 -6.697 -12.783 1.00 97.81 90 LEU A CA 1
ATOM 734 C C . LEU A 1 90 ? 11.369 -6.691 -11.469 1.00 97.81 90 LEU A C 1
ATOM 736 O O . LEU A 1 90 ? 10.273 -6.143 -11.389 1.00 97.81 90 LEU A O 1
ATOM 740 N N . THR A 1 91 ? 11.991 -7.255 -10.443 1.00 96.50 91 THR A N 1
ATOM 741 C CA . THR A 1 91 ? 11.594 -7.093 -9.047 1.00 96.50 91 THR A CA 1
ATOM 742 C C . THR A 1 91 ? 12.569 -6.126 -8.395 1.00 96.50 91 THR A C 1
ATOM 744 O O . THR A 1 91 ? 13.761 -6.420 -8.308 1.00 96.50 91 THR A O 1
ATOM 747 N N . TYR A 1 92 ? 12.078 -4.967 -7.975 1.00 95.81 92 TYR A N 1
ATOM 748 C CA . TYR A 1 92 ? 12.875 -3.926 -7.338 1.00 95.81 92 TYR A CA 1
ATOM 749 C C . TYR A 1 92 ? 12.488 -3.822 -5.856 1.00 95.81 92 TYR A C 1
ATOM 751 O O . TYR A 1 92 ? 11.310 -3.577 -5.584 1.00 95.81 92 TYR A O 1
ATOM 759 N N . PRO A 1 93 ? 13.418 -4.028 -4.906 1.00 93.94 93 PRO A N 1
ATOM 760 C CA . PRO A 1 93 ? 13.104 -3.968 -3.481 1.00 93.94 93 PRO A CA 1
ATOM 761 C C . PRO A 1 93 ? 12.704 -2.544 -3.077 1.00 93.94 93 PRO A C 1
ATOM 763 O O . PRO A 1 93 ? 13.350 -1.572 -3.470 1.00 93.94 93 PRO A O 1
ATOM 766 N N . LEU A 1 94 ? 11.626 -2.422 -2.307 1.00 91.56 94 LEU A N 1
ATOM 767 C CA . LEU A 1 94 ? 11.138 -1.151 -1.780 1.00 91.56 94 LEU A CA 1
ATOM 768 C C . LEU A 1 94 ? 11.677 -0.924 -0.367 1.00 91.56 94 LEU A C 1
ATOM 770 O O . LEU A 1 94 ? 11.560 -1.788 0.498 1.00 91.56 94 LEU A O 1
ATOM 774 N N . GLU A 1 95 ? 12.240 0.259 -0.125 1.00 86.31 95 GLU A N 1
ATOM 775 C CA . GLU A 1 95 ? 12.703 0.660 1.206 1.00 86.31 95 GLU A CA 1
ATOM 776 C C . GLU A 1 95 ? 11.595 1.385 1.987 1.00 86.31 95 GLU A C 1
ATOM 778 O O . GLU A 1 95 ? 10.722 2.046 1.410 1.00 86.31 95 GLU A O 1
ATOM 783 N N . GLU A 1 96 ? 11.646 1.306 3.320 1.00 80.12 96 GLU A N 1
ATOM 784 C CA . GLU A 1 96 ? 10.722 2.042 4.186 1.00 80.12 96 GLU A CA 1
ATOM 785 C C . GLU A 1 96 ? 10.797 3.557 3.936 1.00 80.12 96 GLU A C 1
ATOM 787 O O . GLU A 1 96 ? 11.869 4.148 3.811 1.00 80.12 96 GLU A O 1
ATOM 792 N N . GLY A 1 97 ? 9.632 4.206 3.880 1.00 80.56 97 GLY A N 1
ATOM 793 C CA . GLY A 1 97 ? 9.519 5.647 3.640 1.00 80.56 97 GLY A CA 1
ATOM 794 C C . GLY A 1 97 ? 9.504 6.056 2.163 1.00 80.56 97 GLY A C 1
ATOM 795 O O . GLY A 1 97 ? 9.236 7.224 1.863 1.00 80.56 97 GLY A O 1
ATOM 796 N N . MET A 1 98 ? 9.716 5.126 1.224 1.00 86.50 98 MET A N 1
ATOM 797 C CA . MET A 1 98 ? 9.466 5.392 -0.192 1.00 86.50 98 MET A CA 1
ATOM 798 C C . MET A 1 98 ? 7.955 5.506 -0.452 1.00 86.50 98 MET A C 1
ATOM 800 O O . MET A 1 98 ? 7.193 4.581 -0.194 1.00 86.50 98 MET A O 1
ATOM 804 N N . SER A 1 99 ? 7.515 6.646 -0.989 1.00 87.94 99 SER A N 1
ATOM 805 C CA . SER A 1 99 ? 6.097 6.920 -1.299 1.00 87.94 99 SER A CA 1
ATOM 806 C C . SER A 1 99 ? 5.818 7.081 -2.795 1.00 87.94 99 SER A C 1
ATOM 808 O O . SER A 1 99 ? 4.676 6.990 -3.245 1.00 87.94 99 SER A O 1
ATOM 810 N N . ASN A 1 100 ? 6.858 7.312 -3.595 1.00 93.00 100 ASN A N 1
ATOM 811 C CA . ASN A 1 100 ? 6.759 7.456 -5.040 1.00 93.00 100 ASN A CA 1
ATOM 812 C C . ASN A 1 100 ? 8.070 7.035 -5.703 1.00 93.00 100 ASN A C 1
ATOM 814 O O . ASN A 1 100 ? 9.151 7.363 -5.214 1.00 93.00 100 ASN A O 1
ATOM 818 N N . LEU A 1 101 ? 7.956 6.383 -6.855 1.00 95.75 101 LEU A N 1
ATOM 819 C CA . LEU A 1 101 ? 9.065 6.064 -7.742 1.00 95.75 101 LEU A CA 1
ATOM 820 C C . LEU A 1 101 ? 8.831 6.677 -9.117 1.00 95.75 101 LEU A C 1
ATOM 822 O O . LEU A 1 101 ? 7.771 6.528 -9.720 1.00 95.75 101 LEU A O 1
ATOM 826 N N . GLU A 1 102 ? 9.858 7.340 -9.639 1.00 97.81 102 GLU A N 1
ATOM 827 C CA . GLU A 1 102 ? 9.883 7.858 -11.004 1.00 97.81 102 GLU A CA 1
ATOM 828 C C . GLU A 1 102 ? 10.971 7.117 -11.787 1.00 97.81 102 GLU A C 1
ATOM 830 O O . GLU A 1 102 ? 12.115 7.032 -11.338 1.00 97.81 102 GLU A O 1
ATOM 835 N N . TYR A 1 103 ? 10.629 6.559 -12.949 1.00 98.25 103 TYR A N 1
ATOM 836 C CA . TYR A 1 103 ? 11.517 5.664 -13.694 1.00 98.25 103 TYR A CA 1
ATOM 837 C C . TYR A 1 103 ? 11.335 5.756 -15.212 1.00 98.25 103 TYR A C 1
ATOM 839 O O . TYR A 1 103 ? 10.331 6.251 -15.742 1.00 98.25 103 TYR A O 1
ATOM 847 N N . ARG A 1 104 ? 12.331 5.235 -15.931 1.00 98.50 104 ARG A N 1
ATOM 848 C CA . ARG A 1 104 ? 12.269 4.962 -17.373 1.00 98.50 104 ARG A CA 1
ATOM 849 C C . ARG A 1 104 ? 12.715 3.536 -17.650 1.00 98.50 104 ARG A C 1
ATOM 851 O O . ARG A 1 104 ? 13.595 3.017 -16.969 1.00 98.50 104 ARG A O 1
ATOM 858 N N . LEU A 1 105 ? 12.131 2.940 -18.683 1.00 98.56 105 LEU A N 1
ATOM 859 C CA . LEU A 1 105 ? 12.600 1.681 -19.242 1.00 98.56 105 LEU A CA 1
ATOM 860 C C . LEU A 1 105 ? 13.740 1.945 -20.230 1.00 98.56 105 LEU A C 1
ATOM 862 O O . LEU A 1 105 ? 13.741 2.955 -20.939 1.00 98.56 105 LEU A O 1
ATOM 866 N N . VAL A 1 106 ? 14.683 1.013 -20.305 1.00 98.56 106 VAL A N 1
ATOM 867 C CA . VAL A 1 106 ? 15.791 1.001 -21.261 1.00 98.56 106 VAL A CA 1
ATOM 868 C C . VAL A 1 106 ? 15.681 -0.268 -22.096 1.00 98.56 106 VAL A C 1
ATOM 870 O O . VAL A 1 106 ? 15.946 -1.360 -21.604 1.00 98.56 106 VAL A O 1
ATOM 873 N N . VAL A 1 107 ? 15.286 -0.130 -23.360 1.00 98.12 107 VAL A N 1
ATOM 874 C CA . VAL A 1 107 ? 15.037 -1.253 -24.277 1.00 98.12 107 VAL A CA 1
ATOM 875 C C . VAL A 1 107 ? 16.030 -1.178 -25.433 1.00 98.12 107 VAL A C 1
ATOM 877 O O . VAL A 1 107 ? 15.955 -0.266 -26.251 1.00 98.12 107 VAL A O 1
ATOM 880 N N . ASP A 1 108 ? 16.993 -2.103 -25.489 1.00 96.69 108 ASP A N 1
ATOM 881 C CA . ASP A 1 108 ? 18.113 -2.089 -26.451 1.00 96.69 108 ASP A CA 1
ATOM 882 C C . ASP A 1 108 ? 18.811 -0.708 -26.560 1.00 96.69 108 ASP A C 1
ATOM 884 O O . ASP A 1 108 ? 19.189 -0.252 -27.639 1.00 96.69 108 ASP A O 1
ATOM 888 N N . GLY A 1 109 ? 18.961 -0.015 -25.424 1.00 95.81 109 GLY A N 1
ATOM 889 C CA . GLY A 1 109 ? 19.573 1.318 -25.331 1.00 95.81 109 GLY A CA 1
ATOM 890 C C . GLY A 1 109 ? 18.619 2.492 -25.583 1.00 95.81 109 GLY A C 1
ATOM 891 O O . GLY A 1 109 ? 18.994 3.641 -25.349 1.00 95.81 109 GLY A O 1
ATOM 892 N N . LEU A 1 110 ? 17.378 2.233 -26.004 1.00 97.12 110 LEU A N 1
ATOM 893 C CA . LEU A 1 110 ? 16.347 3.260 -26.107 1.00 97.12 110 LEU A CA 1
ATOM 894 C C . LEU A 1 110 ? 15.715 3.514 -24.740 1.00 97.12 110 LEU A C 1
ATOM 896 O O . LEU A 1 110 ? 15.086 2.634 -24.156 1.00 97.12 110 LEU A O 1
ATOM 900 N N . TRP A 1 111 ? 15.826 4.751 -24.271 1.00 97.75 111 TRP A N 1
ATOM 901 C CA . TRP A 1 111 ? 15.146 5.206 -23.070 1.00 97.75 111 TRP A CA 1
ATOM 902 C C . TRP A 1 111 ? 13.699 5.564 -23.394 1.00 97.75 111 TRP A C 1
ATOM 904 O O . TRP A 1 111 ? 13.438 6.447 -24.214 1.00 97.75 111 TRP A O 1
ATOM 914 N N . MET A 1 112 ? 12.741 4.955 -22.709 1.00 97.44 112 MET A N 1
ATOM 915 C CA . MET A 1 112 ? 11.318 5.202 -22.931 1.00 97.44 112 MET A CA 1
ATOM 916 C C . MET A 1 112 ? 10.525 5.186 -21.628 1.00 97.44 112 MET A C 1
ATOM 918 O O . MET A 1 112 ? 11.006 4.730 -20.593 1.00 97.44 112 MET A O 1
ATOM 922 N N . THR A 1 113 ? 9.317 5.737 -21.661 1.00 98.00 113 THR A N 1
ATOM 923 C CA . THR A 1 113 ? 8.360 5.523 -20.579 1.00 98.00 113 THR A CA 1
ATOM 924 C C . THR A 1 113 ? 7.799 4.110 -20.662 1.00 98.00 113 THR A C 1
ATOM 926 O O . THR A 1 113 ? 7.788 3.485 -21.724 1.00 98.00 113 THR A O 1
ATOM 929 N N . ASP A 1 114 ? 7.322 3.612 -19.532 1.00 97.88 114 ASP A N 1
ATOM 930 C CA . ASP A 1 114 ? 6.594 2.364 -19.466 1.00 97.88 114 ASP A CA 1
ATOM 931 C C . ASP A 1 114 ? 5.271 2.513 -20.248 1.00 97.88 114 ASP A C 1
ATOM 933 O O . ASP A 1 114 ? 4.484 3.438 -19.976 1.00 97.88 114 ASP A O 1
ATOM 937 N N . PRO A 1 115 ? 5.042 1.676 -21.279 1.00 97.06 115 PRO A N 1
ATOM 938 C CA . PRO A 1 115 ? 3.812 1.719 -22.058 1.00 97.06 115 PRO A CA 1
ATOM 939 C C . PRO A 1 115 ? 2.593 1.232 -21.265 1.00 97.06 115 PRO A C 1
ATOM 941 O O . PRO A 1 115 ? 1.483 1.655 -21.582 1.00 97.06 115 PRO A O 1
ATOM 944 N N . ASN A 1 116 ? 2.791 0.391 -20.245 1.00 96.00 116 ASN A N 1
ATOM 945 C CA . ASN A 1 116 ? 1.725 -0.172 -19.416 1.00 96.00 116 ASN A CA 1
ATOM 946 C C . ASN A 1 116 ? 1.413 0.698 -18.195 1.00 96.00 116 ASN A C 1
ATOM 948 O O . ASN A 1 116 ? 0.356 0.552 -17.589 1.00 96.00 116 ASN A O 1
ATOM 952 N N . ASN A 1 117 ? 2.292 1.642 -17.855 1.00 97.38 117 ASN A N 1
ATOM 953 C CA . ASN A 1 117 ? 2.028 2.622 -16.812 1.00 97.38 117 ASN A CA 1
ATOM 954 C C . ASN A 1 117 ? 1.352 3.882 -17.384 1.00 97.38 117 ASN A C 1
ATOM 956 O O . ASN A 1 117 ? 1.937 4.627 -18.179 1.00 97.38 117 ASN A O 1
ATOM 960 N N . SER A 1 118 ? 0.117 4.151 -16.958 1.00 95.69 118 SER A N 1
ATOM 961 C CA . SER A 1 118 ? -0.613 5.372 -17.319 1.00 95.69 118 SER A CA 1
ATOM 962 C C . SER A 1 118 ? -0.162 6.609 -16.538 1.00 95.69 118 SER A C 1
ATOM 964 O O . SER A 1 118 ? -0.371 7.726 -17.013 1.00 95.69 118 SER A O 1
ATOM 966 N N . MET A 1 119 ? 0.444 6.436 -15.360 1.00 96.50 119 MET A N 1
ATOM 967 C CA . MET A 1 119 ? 0.903 7.526 -14.501 1.00 96.50 119 MET A CA 1
ATOM 968 C C . MET A 1 119 ? 2.258 8.056 -14.973 1.00 96.50 119 MET A C 1
ATOM 970 O O . MET A 1 119 ? 3.224 7.316 -15.174 1.00 96.50 119 MET A O 1
ATOM 974 N N . ARG A 1 120 ? 2.320 9.372 -15.192 1.00 96.38 120 ARG A N 1
ATOM 975 C CA . ARG A 1 120 ? 3.472 10.054 -15.786 1.00 96.38 120 ARG A CA 1
ATOM 976 C C . ARG A 1 120 ? 3.713 11.389 -15.100 1.00 96.38 120 ARG A C 1
ATOM 978 O O . ARG A 1 120 ? 2.783 12.035 -14.628 1.00 96.38 120 ARG A O 1
ATOM 985 N N . THR A 1 121 ? 4.965 11.806 -15.117 1.00 96.88 121 THR A N 1
ATOM 986 C CA . THR A 1 121 ? 5.461 13.085 -14.596 1.00 96.88 121 THR A CA 1
ATOM 987 C C . THR A 1 121 ? 6.394 13.706 -15.632 1.00 96.88 121 THR A C 1
ATOM 989 O O . THR A 1 121 ? 6.882 13.010 -16.528 1.00 96.88 121 THR A O 1
ATOM 992 N N . VAL A 1 122 ? 6.634 15.008 -15.537 1.00 96.38 122 VAL A N 1
ATOM 993 C CA . VAL A 1 122 ? 7.575 15.725 -16.404 1.00 96.38 122 VAL A CA 1
ATOM 994 C C . VAL A 1 122 ? 8.566 16.445 -15.509 1.00 96.38 122 VAL A C 1
ATOM 996 O O . VAL A 1 122 ? 8.165 17.194 -14.619 1.00 96.38 122 VAL A O 1
ATOM 999 N N . ASP A 1 123 ? 9.854 16.192 -15.715 1.00 90.69 123 ASP A N 1
ATOM 1000 C CA . ASP A 1 123 ? 10.897 16.852 -14.938 1.00 90.69 123 ASP A CA 1
ATOM 1001 C C . ASP A 1 123 ? 11.169 18.290 -15.416 1.00 90.69 123 ASP A C 1
ATOM 1003 O O . ASP A 1 123 ? 10.610 18.776 -16.403 1.00 90.69 123 ASP A O 1
ATOM 1007 N N . SER A 1 124 ? 12.058 18.992 -14.710 1.00 89.88 124 SER A N 1
ATOM 1008 C CA . SER A 1 124 ? 12.442 20.372 -15.033 1.00 89.88 124 SER A CA 1
ATOM 1009 C C . SER A 1 124 ? 13.118 20.527 -16.400 1.00 89.88 124 SER A C 1
ATOM 1011 O O . SER A 1 124 ? 13.176 21.638 -16.922 1.00 89.88 124 SER A O 1
ATOM 1013 N N . SER A 1 125 ? 13.618 19.436 -16.984 1.00 90.75 125 SER A N 1
ATOM 1014 C CA . SER A 1 125 ? 14.241 19.411 -18.310 1.00 90.75 125 SER A CA 1
ATOM 1015 C C . SER A 1 125 ? 13.234 19.087 -19.420 1.00 90.75 125 SER A C 1
ATOM 1017 O O . SER A 1 125 ? 13.603 19.049 -20.594 1.00 90.75 125 SER A O 1
ATOM 1019 N N . GLY A 1 126 ? 11.965 18.857 -19.070 1.00 92.81 126 GLY A N 1
ATOM 1020 C CA . GLY A 1 126 ? 10.905 18.484 -20.002 1.00 92.81 126 GLY A CA 1
ATOM 1021 C C . GLY A 1 126 ? 10.879 16.994 -20.351 1.00 92.81 126 GLY A C 1
ATOM 1022 O O . GLY A 1 126 ? 10.144 16.597 -21.256 1.00 92.81 126 GLY A O 1
ATOM 1023 N N . ILE A 1 127 ? 11.656 16.152 -19.664 1.00 94.12 127 ILE A N 1
ATOM 1024 C CA . ILE A 1 127 ? 11.669 14.708 -19.902 1.00 94.12 127 ILE A CA 1
ATOM 1025 C C . ILE A 1 127 ? 10.474 14.080 -19.186 1.00 94.12 127 ILE A C 1
ATOM 1027 O O . ILE A 1 127 ? 10.269 14.266 -17.987 1.00 94.12 127 ILE A O 1
ATOM 1031 N N . THR A 1 128 ? 9.684 13.301 -19.925 1.00 97.31 128 THR A N 1
ATOM 1032 C CA . THR A 1 128 ? 8.590 12.515 -19.348 1.00 97.31 128 THR A CA 1
ATOM 1033 C C . THR A 1 128 ? 9.126 11.245 -18.691 1.00 97.31 128 THR A C 1
ATOM 1035 O O . THR A 1 128 ? 9.822 10.456 -19.336 1.00 97.31 128 THR A O 1
ATOM 1038 N N . LEU A 1 129 ? 8.755 11.020 -17.431 1.00 98.12 129 LEU A N 1
ATOM 1039 C CA . LEU A 1 129 ? 9.050 9.800 -16.677 1.00 98.12 129 LEU A CA 1
ATOM 1040 C C . LEU A 1 129 ? 7.753 9.043 -16.382 1.00 98.12 129 LEU A C 1
ATOM 1042 O O . LEU A 1 129 ? 6.667 9.627 -16.330 1.00 98.12 129 LEU A O 1
ATOM 1046 N N . SER A 1 130 ? 7.874 7.736 -16.184 1.00 98.50 130 SER A N 1
ATOM 1047 C CA . SER A 1 130 ? 6.797 6.925 -15.609 1.00 98.50 130 SER A CA 1
ATOM 1048 C C . SER A 1 130 ? 6.823 7.149 -14.103 1.00 98.50 130 SER A C 1
ATOM 1050 O O . SER A 1 130 ? 7.909 7.226 -13.533 1.00 98.50 130 SER A O 1
ATOM 1052 N N . SER A 1 131 ? 5.666 7.293 -13.469 1.00 97.50 131 SER A N 1
ATOM 1053 C CA . SER A 1 131 ? 5.563 7.514 -12.023 1.00 97.50 131 SER A CA 1
ATOM 1054 C C . SER A 1 131 ? 4.706 6.422 -11.408 1.00 97.50 131 SER A C 1
ATOM 1056 O O . SER A 1 131 ? 3.752 5.958 -12.027 1.00 97.50 131 SER A O 1
ATOM 1058 N N . PHE A 1 132 ? 5.063 5.988 -10.211 1.00 96.62 132 PHE A N 1
ATOM 1059 C CA . PHE A 1 132 ? 4.331 4.990 -9.460 1.00 96.62 132 PHE A CA 1
ATOM 1060 C C . PHE A 1 132 ? 4.245 5.435 -8.007 1.00 96.62 132 PHE A C 1
ATOM 1062 O O . PHE A 1 132 ? 5.267 5.575 -7.338 1.00 96.62 132 PHE A O 1
ATOM 1069 N N . MET A 1 133 ? 3.023 5.667 -7.531 1.00 93.56 133 MET A N 1
ATOM 1070 C CA . MET A 1 133 ? 2.776 5.904 -6.115 1.00 93.56 133 MET A CA 1
ATOM 1071 C C . MET A 1 133 ? 2.837 4.559 -5.406 1.00 93.56 133 MET A C 1
ATOM 1073 O O . MET A 1 133 ? 2.052 3.666 -5.722 1.00 93.56 133 MET A O 1
ATOM 1077 N N . ILE A 1 134 ? 3.776 4.422 -4.476 1.00 91.62 134 ILE A N 1
ATOM 1078 C CA . ILE A 1 134 ? 3.889 3.209 -3.676 1.00 91.62 134 ILE A CA 1
ATOM 1079 C C . ILE A 1 134 ? 2.701 3.217 -2.712 1.00 91.62 134 ILE A C 1
ATOM 1081 O O . ILE A 1 134 ? 2.551 4.193 -1.969 1.00 91.62 134 ILE A O 1
ATOM 1085 N N . PRO A 1 135 ? 1.833 2.188 -2.736 1.00 85.19 135 PRO A N 1
ATOM 1086 C CA . PRO A 1 135 ? 0.788 2.054 -1.737 1.00 85.19 135 PRO A CA 1
ATOM 1087 C C . PRO A 1 135 ? 1.438 2.059 -0.359 1.00 85.19 135 PRO A C 1
ATOM 1089 O O . PRO A 1 135 ? 2.419 1.348 -0.141 1.00 85.19 135 PRO A O 1
ATOM 1092 N N . GLU A 1 136 ? 0.918 2.872 0.557 1.00 72.50 136 GLU A N 1
ATOM 1093 C CA . GLU A 1 136 ? 1.391 2.857 1.935 1.00 72.50 136 GLU A CA 1
ATOM 1094 C C . GLU A 1 136 ? 1.266 1.422 2.451 1.00 72.50 136 GLU A C 1
ATOM 1096 O O . GLU A 1 136 ? 0.171 0.852 2.450 1.00 72.50 136 GLU A O 1
ATOM 1101 N N . LYS A 1 137 ? 2.402 0.814 2.814 1.00 67.19 137 LYS A N 1
ATOM 1102 C CA . LYS A 1 137 ? 2.412 -0.493 3.464 1.00 67.1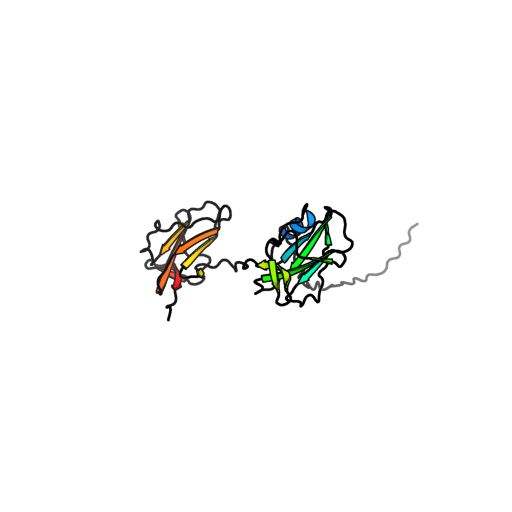9 137 LYS A CA 1
ATOM 1103 C C . LYS A 1 137 ? 1.595 -0.314 4.733 1.00 67.19 137 LYS A C 1
ATOM 1105 O O . LYS A 1 137 ? 2.041 0.391 5.638 1.00 67.19 137 LYS A O 1
ATOM 1110 N N . GLU A 1 138 ? 0.382 -0.871 4.773 1.00 64.56 138 GLU A N 1
ATOM 1111 C CA . GLU A 1 138 ? -0.393 -0.855 6.008 1.00 64.56 138 GLU A CA 1
ATOM 1112 C C . GLU A 1 138 ? 0.513 -1.485 7.073 1.00 64.56 138 GLU A C 1
ATOM 1114 O O . GLU A 1 138 ? 1.007 -2.603 6.899 1.00 64.56 138 GLU A O 1
ATOM 1119 N N . GLY A 1 139 ? 0.828 -0.717 8.120 1.00 63.22 139 GLY A N 1
ATOM 1120 C CA . GLY A 1 139 ? 1.606 -1.212 9.249 1.00 63.22 139 GLY A CA 1
ATOM 1121 C C . GLY A 1 139 ? 0.924 -2.425 9.893 1.00 63.22 139 GLY A C 1
ATOM 1122 O O . GLY A 1 139 ? -0.152 -2.848 9.452 1.00 63.22 139 GLY A O 1
ATOM 1123 N N . PRO A 1 140 ? 1.503 -2.999 10.964 1.00 67.44 140 PRO A N 1
ATOM 1124 C CA . PRO A 1 140 ? 0.771 -3.990 11.738 1.00 67.44 140 PRO A CA 1
ATOM 1125 C C . PRO A 1 140 ? -0.630 -3.437 12.047 1.00 67.44 140 PRO A C 1
ATOM 1127 O O . PRO A 1 140 ? -0.751 -2.255 12.379 1.00 67.44 140 PRO A O 1
ATOM 1130 N N . PRO A 1 141 ? -1.684 -4.249 11.869 1.00 76.69 141 PRO A N 1
ATOM 1131 C CA . PRO A 1 141 ? -3.051 -3.789 12.021 1.00 76.69 141 PRO A CA 1
ATOM 1132 C C . PRO A 1 141 ? -3.212 -3.217 13.425 1.00 76.69 141 PRO A C 1
ATOM 1134 O O . PRO A 1 141 ? -3.145 -3.943 14.413 1.00 76.69 141 PRO A O 1
ATOM 1137 N N . GLU A 1 142 ? -3.385 -1.904 13.501 1.00 87.12 142 GLU A N 1
ATOM 1138 C CA . GLU A 1 142 ? -3.555 -1.192 14.757 1.00 87.12 142 GLU A CA 1
ATOM 1139 C C . GLU A 1 142 ? -5.033 -0.875 14.974 1.00 87.12 142 GLU A C 1
ATOM 1141 O O . GLU A 1 142 ? -5.791 -0.594 14.035 1.00 87.12 142 GLU A O 1
ATOM 1146 N N . SER A 1 143 ? -5.453 -0.914 16.233 1.00 93.88 143 SER A N 1
ATOM 1147 C CA . SER A 1 143 ? -6.772 -0.452 16.625 1.00 93.88 143 SER A CA 1
ATOM 1148 C C . SER A 1 143 ? -6.706 0.179 18.012 1.00 93.88 143 SER A C 1
ATOM 1150 O O . SER A 1 143 ? -6.124 -0.406 18.926 1.00 93.88 143 SER A O 1
ATOM 1152 N N . PRO A 1 144 ? -7.320 1.354 18.211 1.00 95.12 144 PRO A N 1
ATOM 1153 C CA . PRO A 1 144 ? -7.911 2.231 17.205 1.00 95.12 144 PRO A CA 1
ATOM 1154 C C . PRO A 1 144 ? -6.840 3.064 16.483 1.00 95.12 144 PRO A C 1
ATOM 1156 O O . PRO A 1 144 ? -5.906 3.552 17.113 1.00 95.12 144 PRO A O 1
ATOM 1159 N N . LYS A 1 145 ? -7.022 3.308 15.181 1.00 92.31 145 LYS A N 1
ATOM 1160 C CA . LYS A 1 145 ? -6.198 4.226 14.376 1.00 92.31 145 LYS A CA 1
ATOM 1161 C C . LYS A 1 145 ? -6.861 5.595 14.275 1.00 92.31 145 LYS A C 1
ATOM 1163 O O . LYS A 1 145 ? -8.030 5.675 13.899 1.00 92.31 145 LYS A O 1
ATOM 1168 N N . GLN A 1 146 ? -6.141 6.681 14.555 1.00 90.56 146 GLN A N 1
ATOM 1169 C CA . GLN A 1 146 ? -6.664 8.040 14.372 1.00 90.56 146 GLN A CA 1
ATOM 1170 C C . GLN A 1 146 ? -6.093 8.708 13.118 1.00 90.56 146 GLN A C 1
ATOM 1172 O O . GLN A 1 146 ? -4.907 9.007 13.052 1.00 90.56 146 GLN A O 1
ATOM 1177 N N . GLU A 1 147 ? -6.968 9.069 12.178 1.00 87.25 147 GLU A N 1
ATOM 1178 C CA . GLU A 1 147 ? -6.620 9.798 10.954 1.00 87.25 147 GLU A CA 1
ATOM 1179 C C . GLU A 1 147 ? -7.712 10.809 10.597 1.00 87.25 147 GLU A C 1
ATOM 1181 O O . GLU A 1 147 ? -8.900 10.523 10.711 1.00 87.25 147 GLU A O 1
ATOM 1186 N N . ASN A 1 148 ? -7.337 12.008 10.139 1.00 81.62 148 ASN A N 1
ATOM 1187 C CA . ASN A 1 148 ? -8.273 12.984 9.556 1.00 81.62 148 ASN A CA 1
ATOM 1188 C C . ASN A 1 148 ? -9.568 13.233 10.373 1.00 81.62 148 ASN A C 1
ATOM 1190 O O . ASN A 1 148 ? -10.646 13.403 9.807 1.00 81.62 148 ASN A O 1
ATOM 1194 N N . GLN A 1 149 ? -9.458 13.301 11.711 1.00 82.31 149 GLN A N 1
ATOM 1195 C CA . GLN A 1 149 ? -10.568 13.461 12.684 1.00 82.31 149 GLN A CA 1
ATOM 1196 C C . GLN A 1 149 ? -11.487 12.242 12.872 1.00 82.31 149 GLN A C 1
ATOM 1198 O O . GLN A 1 149 ? -12.453 12.322 13.634 1.00 82.31 149 GLN A O 1
ATOM 1203 N N . ALA A 1 150 ? -11.203 11.128 12.210 1.00 91.75 150 ALA A N 1
ATOM 1204 C CA . ALA A 1 150 ? -11.853 9.855 12.450 1.00 91.75 150 ALA A CA 1
ATOM 1205 C C . ALA A 1 150 ? -10.957 8.960 13.313 1.00 91.75 150 ALA A C 1
ATOM 1207 O O . ALA A 1 150 ? -9.731 9.000 13.226 1.00 91.75 150 ALA A O 1
ATOM 1208 N N . VAL A 1 151 ? -11.598 8.160 14.154 1.00 95.38 151 VAL A N 1
ATOM 1209 C CA . VAL A 1 151 ? -10.987 7.060 14.892 1.00 95.38 151 VAL A CA 1
ATOM 1210 C C . VAL A 1 151 ? -11.553 5.781 14.298 1.00 95.38 151 VAL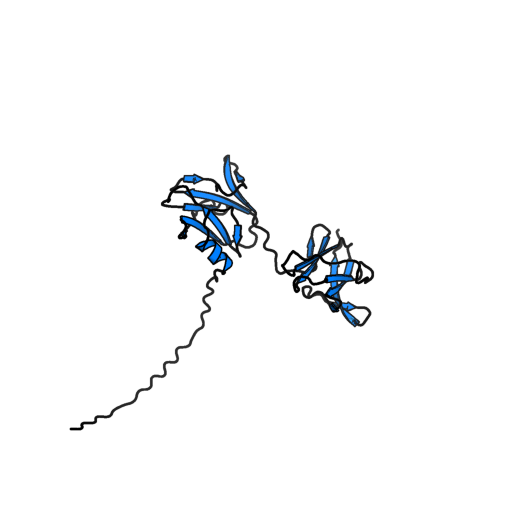 A C 1
ATOM 1212 O O . VAL A 1 151 ? -12.755 5.533 14.394 1.00 95.38 151 VAL A O 1
ATOM 1215 N N . THR A 1 152 ? -10.703 5.012 13.635 1.00 95.62 152 THR A N 1
ATOM 1216 C CA . THR A 1 152 ? -11.046 3.742 13.005 1.00 95.62 152 THR A CA 1
ATOM 1217 C C . THR A 1 152 ? -10.688 2.611 13.947 1.00 95.62 152 THR A C 1
ATOM 1219 O O . THR A 1 152 ? -9.524 2.394 14.265 1.00 95.62 152 THR A O 1
ATOM 1222 N N . PHE A 1 153 ? -11.703 1.879 14.374 1.00 96.94 153 PHE A N 1
ATOM 1223 C CA . PHE A 1 153 ? -11.560 0.649 15.132 1.00 96.94 153 PHE A CA 1
ATOM 1224 C C . PHE A 1 153 ? -11.481 -0.518 14.159 1.00 96.94 153 PHE A C 1
ATOM 1226 O O . PHE A 1 153 ? -12.252 -0.557 13.194 1.00 96.94 153 PHE A O 1
ATOM 1233 N N . ARG A 1 154 ? -10.568 -1.455 14.411 1.00 96.31 154 ARG A N 1
ATOM 1234 C CA . ARG A 1 154 ? -10.350 -2.641 13.582 1.00 96.31 154 ARG A CA 1
ATOM 1235 C C . ARG A 1 154 ? -10.421 -3.903 14.430 1.00 96.31 154 ARG A C 1
ATOM 1237 O O . ARG A 1 154 ? -9.965 -3.927 15.565 1.00 96.31 154 ARG A O 1
ATOM 1244 N N . TYR A 1 155 ? -10.992 -4.955 13.864 1.00 96.12 155 TYR A N 1
ATOM 1245 C CA . TYR A 1 155 ? -11.021 -6.285 14.459 1.00 96.12 155 TYR A CA 1
ATOM 1246 C C . TYR A 1 155 ? -10.676 -7.319 13.391 1.00 96.12 155 TYR A C 1
ATOM 1248 O O . TYR A 1 155 ? -11.210 -7.268 12.285 1.00 96.12 155 TYR A O 1
ATOM 1256 N N . LEU A 1 156 ? -9.794 -8.259 13.725 1.00 94.94 156 LEU A N 1
ATOM 1257 C CA . LEU A 1 156 ? -9.422 -9.369 12.851 1.00 94.94 156 LEU A CA 1
ATOM 1258 C C . LEU A 1 156 ? -10.033 -10.654 13.394 1.00 94.94 156 LEU A C 1
ATOM 1260 O O . LEU A 1 156 ? -9.737 -11.064 14.517 1.00 94.94 156 LEU A O 1
ATOM 1264 N N . GLY A 1 157 ? -10.879 -11.284 12.587 1.00 93.50 157 GLY A N 1
ATOM 1265 C CA . GLY A 1 157 ? -11.602 -12.491 12.956 1.00 93.50 157 GLY A CA 1
ATOM 1266 C C . GLY A 1 157 ? -11.806 -13.439 11.781 1.00 93.50 157 GLY A C 1
ATOM 1267 O O . GLY A 1 157 ? -11.112 -13.391 10.765 1.00 93.50 157 GLY A O 1
ATOM 1268 N N . ALA A 1 158 ? -12.775 -14.335 11.931 1.00 95.19 158 ALA A N 1
ATOM 1269 C CA . ALA A 1 158 ? -13.230 -15.184 10.841 1.00 95.19 158 ALA A CA 1
ATOM 1270 C C . ALA A 1 158 ? -14.121 -14.389 9.874 1.00 95.19 158 ALA A C 1
ATOM 1272 O O . ALA A 1 158 ? -14.735 -13.396 10.243 1.00 95.19 158 ALA A O 1
ATOM 1273 N N . ARG A 1 159 ? -14.229 -14.858 8.631 1.00 94.81 159 ARG A N 1
ATOM 1274 C CA . ARG A 1 159 ? -15.116 -14.265 7.619 1.00 94.81 159 ARG A CA 1
ATOM 1275 C C . ARG A 1 159 ? -16.586 -14.461 8.000 1.00 94.81 159 ARG A C 1
ATOM 1277 O O . ARG A 1 159 ? -16.961 -15.533 8.474 1.00 94.81 159 ARG A O 1
ATOM 1284 N N . GLY A 1 160 ? -17.431 -13.473 7.720 1.00 92.81 160 GLY A N 1
ATOM 1285 C CA . GLY A 1 160 ? -18.879 -13.527 7.934 1.00 92.81 160 GLY A CA 1
ATOM 1286 C C . GLY A 1 160 ? -19.365 -13.367 9.381 1.00 92.81 160 GLY A C 1
ATOM 1287 O O . GLY A 1 160 ? -20.561 -13.537 9.628 1.00 92.81 160 GLY A O 1
ATOM 1288 N N . GLN A 1 161 ? -18.489 -13.034 10.331 1.00 96.75 161 GLN A N 1
ATOM 1289 C CA . GLN A 1 161 ? -18.873 -12.753 11.714 1.00 96.75 161 GLN A CA 1
ATOM 1290 C C . GLN A 1 161 ? -19.708 -11.476 11.840 1.00 96.75 161 GLN A C 1
ATOM 1292 O O . GLN A 1 161 ? -19.608 -10.528 11.053 1.00 96.75 161 GLN A O 1
ATOM 1297 N N . ARG A 1 162 ? -20.549 -11.429 12.875 1.00 97.25 162 ARG A N 1
ATOM 1298 C CA . ARG A 1 162 ? -21.248 -10.206 13.277 1.00 97.25 162 ARG A CA 1
ATOM 1299 C C . ARG A 1 162 ? -20.444 -9.510 14.358 1.00 97.25 162 ARG A C 1
ATOM 1301 O O . ARG A 1 162 ? -20.460 -9.941 15.510 1.00 97.25 162 ARG A O 1
ATOM 1308 N N . VAL A 1 163 ? -19.786 -8.426 13.969 1.00 98.06 163 VAL A N 1
ATOM 1309 C CA . VAL A 1 163 ? -18.942 -7.636 14.860 1.00 98.06 163 VAL A CA 1
ATOM 1310 C C . VAL A 1 163 ? -19.585 -6.277 15.120 1.00 98.06 163 VAL A C 1
ATOM 1312 O O . VAL A 1 163 ? -20.006 -5.588 14.188 1.00 98.06 163 VAL A O 1
ATOM 1315 N N . TYR A 1 164 ? -19.672 -5.901 16.392 1.00 98.31 164 TYR A N 1
ATOM 1316 C CA . TYR A 1 164 ? -20.146 -4.598 16.852 1.00 98.31 164 TYR A CA 1
ATOM 1317 C C . TYR A 1 164 ? -19.125 -3.973 17.793 1.00 98.31 164 TYR A C 1
ATOM 1319 O O . TYR A 1 164 ? -18.399 -4.687 18.483 1.00 98.31 164 TYR A O 1
ATOM 1327 N N . ILE A 1 165 ? -19.116 -2.646 17.860 1.00 98.00 165 ILE A N 1
ATOM 1328 C CA . ILE A 1 165 ? -18.344 -1.884 18.837 1.00 98.00 165 ILE A CA 1
ATOM 1329 C C . ILE A 1 165 ? -19.277 -1.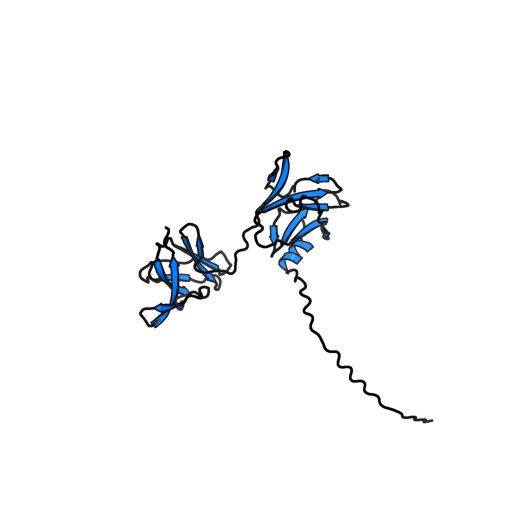080 19.742 1.00 98.00 165 ILE A C 1
ATOM 1331 O O . ILE A 1 165 ? -20.272 -0.509 19.295 1.00 98.00 165 ILE A O 1
ATOM 1335 N N . TYR A 1 166 ? -18.934 -1.024 21.025 1.00 97.12 166 TYR A N 1
ATOM 1336 C CA . TYR A 1 166 ? -19.668 -0.273 22.033 1.00 97.12 166 TYR A CA 1
ATOM 1337 C C . TYR A 1 166 ? -18.730 0.211 23.140 1.00 97.12 166 TYR A C 1
ATOM 1339 O O . TYR A 1 166 ? -17.677 -0.380 23.388 1.00 97.12 166 TYR A O 1
ATOM 1347 N N . GLY A 1 167 ? -19.089 1.319 23.783 1.00 96.38 167 GLY A N 1
ATOM 1348 C CA . GLY A 1 167 ? -18.237 1.973 24.766 1.00 96.38 167 GLY A CA 1
ATOM 1349 C C . GLY A 1 167 ? -18.796 3.298 25.269 1.00 96.38 167 GLY A C 1
ATOM 1350 O O . GLY A 1 167 ? -19.963 3.637 25.062 1.00 96.38 167 GLY A O 1
ATOM 1351 N N . ASP A 1 168 ? -17.937 4.093 25.901 1.00 96.06 168 ASP A N 1
ATOM 1352 C CA . ASP A 1 168 ? -18.329 5.372 26.506 1.00 96.06 168 ASP A CA 1
ATOM 1353 C C . ASP A 1 168 ? -18.983 6.334 25.483 1.00 96.06 168 ASP A C 1
ATOM 1355 O O . ASP A 1 168 ? -19.907 7.073 25.816 1.00 96.06 168 ASP A O 1
ATOM 1359 N N . PHE A 1 169 ? -18.569 6.292 24.211 1.00 95.50 169 PHE A N 1
ATOM 1360 C CA . PHE A 1 169 ? -19.084 7.161 23.142 1.00 95.50 169 PHE A CA 1
ATOM 1361 C C . PHE A 1 169 ? -20.520 6.848 22.688 1.00 95.50 169 PHE A C 1
ATOM 1363 O O . PHE A 1 169 ? -21.123 7.668 21.996 1.00 95.50 169 PHE A O 1
ATOM 1370 N N . ASN A 1 170 ? -21.072 5.686 23.045 1.00 95.44 170 ASN A N 1
ATOM 1371 C CA . ASN A 1 170 ? -22.451 5.308 22.723 1.00 95.44 170 ASN A CA 1
ATOM 1372 C C . ASN A 1 170 ? -23.243 4.837 23.943 1.00 95.44 170 ASN A C 1
ATOM 1374 O O . ASN A 1 170 ? -24.223 4.110 23.800 1.00 95.44 170 ASN A O 1
ATOM 1378 N N . ASN A 1 171 ? -22.808 5.249 25.137 1.00 95.31 171 ASN A N 1
ATOM 1379 C CA . ASN A 1 171 ? -23.405 4.837 26.402 1.00 95.31 171 ASN A CA 1
ATOM 1380 C C . ASN A 1 171 ? -23.523 3.306 26.535 1.00 95.31 171 ASN A C 1
ATOM 1382 O O . ASN A 1 171 ? -24.503 2.798 27.078 1.00 95.31 171 ASN A O 1
ATOM 1386 N N . TRP A 1 172 ? -22.523 2.583 26.021 1.00 94.88 172 TRP A N 1
ATOM 1387 C CA . TRP A 1 172 ? -22.432 1.126 26.067 1.00 94.88 172 TRP A CA 1
ATOM 1388 C C . TRP A 1 172 ? -23.608 0.385 25.404 1.00 94.88 172 TRP A C 1
ATOM 1390 O O . TRP A 1 172 ? -23.903 -0.744 25.788 1.00 94.88 172 TRP A O 1
ATOM 1400 N N . ASP A 1 173 ? -24.254 0.978 24.392 1.00 94.69 173 ASP A N 1
ATOM 1401 C CA . ASP A 1 173 ? -25.256 0.282 23.573 1.00 94.69 173 ASP A CA 1
ATOM 1402 C C . ASP A 1 173 ? -24.574 -0.731 22.621 1.00 94.69 173 ASP A C 1
ATOM 1404 O O . ASP A 1 173 ? -23.869 -0.322 21.690 1.00 94.69 173 ASP A O 1
ATOM 1408 N N . PRO A 1 174 ? -24.776 -2.049 22.813 1.00 91.88 174 PRO A N 1
ATOM 1409 C CA . PRO A 1 174 ? -24.067 -3.096 22.077 1.00 91.88 174 PRO A CA 1
ATOM 1410 C C . PRO A 1 174 ? -24.470 -3.245 20.603 1.00 91.88 174 PRO A C 1
ATOM 1412 O O . PRO A 1 174 ? -23.777 -3.934 19.855 1.00 91.88 174 PRO A O 1
ATOM 1415 N N . TYR A 1 175 ? -25.577 -2.637 20.167 1.00 90.56 175 TYR A N 1
ATOM 1416 C CA . TYR A 1 175 ? -26.138 -2.864 18.828 1.00 90.56 175 TYR A CA 1
ATOM 1417 C C . TYR A 1 175 ? -26.069 -1.638 17.917 1.00 90.56 175 TYR A C 1
ATOM 1419 O O . TYR A 1 175 ? -26.435 -1.722 16.744 1.00 90.56 175 TYR A O 1
ATOM 1427 N N . MET A 1 176 ? -25.588 -0.505 18.434 1.00 92.62 176 MET A N 1
ATOM 1428 C CA . MET A 1 176 ? -25.612 0.766 17.713 1.00 92.62 176 MET A CA 1
ATOM 1429 C C . MET A 1 176 ? -24.612 0.821 16.551 1.00 92.62 176 MET A C 1
ATOM 1431 O O . MET A 1 176 ? -24.959 1.303 15.472 1.00 92.62 176 MET A O 1
ATOM 1435 N N . TYR A 1 177 ? -23.386 0.326 16.742 1.00 96.44 177 TYR A N 1
ATOM 1436 C CA . TYR A 1 177 ? -22.326 0.423 15.736 1.00 96.44 177 TYR A CA 1
ATOM 1437 C C . TYR A 1 177 ? -21.856 -0.955 15.281 1.00 96.44 177 TYR A C 1
ATOM 1439 O O . TYR A 1 177 ? -21.023 -1.597 15.917 1.00 96.44 177 TYR A O 1
ATOM 1447 N N . ARG A 1 178 ? -22.393 -1.400 14.143 1.00 97.31 178 ARG A N 1
ATOM 1448 C CA . ARG A 1 178 ? -21.923 -2.597 13.440 1.00 97.31 178 ARG A CA 1
ATOM 1449 C C . ARG A 1 178 ? -20.638 -2.282 12.670 1.00 97.31 178 ARG A C 1
ATOM 1451 O O . ARG A 1 178 ? -20.580 -1.277 11.965 1.00 97.31 178 ARG A O 1
ATOM 1458 N N . MET A 1 179 ? -19.646 -3.160 12.772 1.00 97.81 179 MET A N 1
ATOM 1459 C CA . MET A 1 179 ? -18.416 -3.092 11.983 1.00 97.81 179 MET A CA 1
ATOM 1460 C C . MET A 1 179 ? -18.620 -3.768 10.620 1.00 97.81 179 MET A C 1
ATOM 1462 O O . MET A 1 179 ? -19.347 -4.760 10.503 1.00 97.81 179 MET A O 1
ATOM 1466 N N . MET A 1 180 ? -17.997 -3.213 9.583 1.00 97.19 180 MET A N 1
ATOM 1467 C CA . MET A 1 180 ? -18.099 -3.686 8.202 1.00 97.19 180 MET A CA 1
ATOM 1468 C C . MET A 1 180 ? -16.919 -4.589 7.868 1.00 97.19 180 MET A C 1
ATOM 1470 O O . MET A 1 180 ? -15.786 -4.227 8.164 1.00 97.19 180 MET A O 1
ATOM 1474 N N . GLU A 1 181 ? -17.189 -5.745 7.259 1.00 94.31 181 GLU A N 1
ATOM 1475 C CA . GLU A 1 181 ? -16.138 -6.651 6.793 1.00 94.31 181 GLU A CA 1
ATOM 1476 C C . GLU A 1 181 ? -15.570 -6.175 5.454 1.00 94.31 181 GLU A C 1
ATOM 1478 O O . GLU A 1 181 ? -16.336 -5.939 4.513 1.00 94.31 18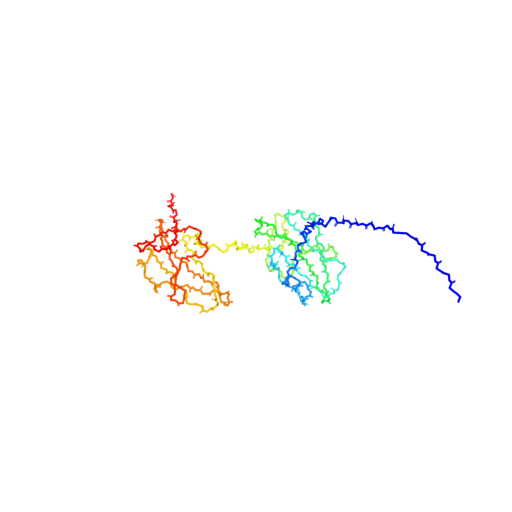1 GLU A O 1
ATOM 1483 N N . ASP A 1 182 ? -14.246 -6.125 5.342 1.00 88.38 182 ASP A N 1
ATOM 1484 C CA . ASP A 1 182 ? -13.573 -6.040 4.052 1.00 88.38 182 ASP A CA 1
ATOM 1485 C C . ASP A 1 182 ? -13.810 -7.370 3.313 1.00 88.38 182 ASP A C 1
ATOM 1487 O O . ASP A 1 182 ? -13.406 -8.429 3.814 1.00 88.38 182 ASP A O 1
ATOM 1491 N N . PRO A 1 183 ? -14.497 -7.370 2.156 1.00 85.25 183 PRO A N 1
ATOM 1492 C CA . PRO A 1 183 ? -15.118 -8.570 1.604 1.00 85.25 183 PRO A CA 1
ATOM 1493 C C . PRO A 1 183 ? -14.198 -9.794 1.523 1.00 85.25 183 PRO A C 1
ATOM 1495 O O . PRO A 1 183 ? -13.231 -9.823 0.766 1.00 85.25 183 PRO A O 1
ATOM 1498 N N . GLY A 1 184 ? -14.542 -10.842 2.278 1.00 81.19 184 GLY A N 1
ATOM 1499 C CA . GLY A 1 184 ? -13.850 -12.128 2.224 1.00 81.19 184 GLY A CA 1
ATOM 1500 C C . GLY A 1 184 ? -12.480 -12.142 2.900 1.00 81.19 184 GLY A C 1
ATOM 1501 O O . GLY A 1 184 ? -11.716 -13.079 2.676 1.00 81.19 184 GLY A O 1
ATOM 1502 N N . THR A 1 185 ? -12.160 -11.151 3.729 1.00 85.06 185 THR A N 1
ATOM 1503 C CA . THR A 1 185 ? -10.869 -11.079 4.429 1.00 85.06 185 THR A CA 1
ATOM 1504 C C . THR A 1 185 ? -10.961 -11.505 5.896 1.00 85.06 185 THR A C 1
ATOM 1506 O O . THR A 1 185 ? -9.997 -12.068 6.405 1.00 85.06 185 THR A O 1
ATOM 1509 N N . GLY A 1 186 ? -12.108 -11.302 6.561 1.00 90.94 186 GLY A N 1
ATOM 1510 C CA . GLY A 1 186 ? -12.215 -11.386 8.025 1.00 90.94 186 GLY A CA 1
ATOM 1511 C C . GLY A 1 186 ? -11.670 -10.153 8.768 1.00 90.94 186 GLY A C 1
ATOM 1512 O O . GLY A 1 186 ? -11.570 -10.177 9.994 1.00 90.94 186 GLY A O 1
ATOM 1513 N N . SER A 1 187 ? -11.321 -9.080 8.049 1.00 93.62 187 SER A N 1
ATOM 1514 C CA . SER A 1 187 ? -11.023 -7.755 8.607 1.00 93.62 187 SER A CA 1
ATOM 1515 C C . SER A 1 187 ? -12.318 -6.970 8.759 1.00 93.62 187 SER A C 1
ATOM 1517 O O . SER A 1 187 ? -13.069 -6.828 7.798 1.00 93.62 187 SER A O 1
ATOM 1519 N N . TYR A 1 188 ? -12.583 -6.466 9.960 1.00 96.50 188 TYR A N 1
ATOM 1520 C CA . TYR A 1 188 ? -13.753 -5.659 10.286 1.00 96.50 188 TYR A CA 1
ATOM 1521 C C . TYR A 1 188 ? -13.323 -4.257 10.687 1.00 96.50 188 TYR A C 1
ATOM 1523 O O . TYR A 1 188 ? -12.412 -4.107 11.500 1.00 96.50 188 TYR A O 1
ATOM 1531 N N . SER A 1 189 ? -14.017 -3.230 10.196 1.00 96.50 189 SER A N 1
ATOM 1532 C CA . SER A 1 189 ? -13.722 -1.841 10.550 1.00 96.50 189 SER A CA 1
ATOM 1533 C C . SER A 1 189 ? -14.965 -1.002 10.859 1.00 96.50 189 SER A C 1
ATOM 1535 O O . SER A 1 189 ? -16.067 -1.239 10.356 1.00 96.50 189 SER A O 1
ATOM 1537 N N . CYS A 1 190 ? -14.797 -0.010 11.736 1.00 96.62 190 CYS A N 1
ATOM 1538 C CA . CYS A 1 190 ? -15.786 1.034 11.997 1.00 96.62 190 CYS A CA 1
ATOM 1539 C C . CYS A 1 190 ? -15.075 2.348 12.326 1.00 96.62 190 CYS A C 1
ATOM 1541 O O . CYS A 1 190 ? -14.259 2.398 13.245 1.00 96.62 190 CYS A O 1
ATOM 1543 N N . SER A 1 191 ? -15.396 3.418 11.598 1.00 96.38 191 SER A N 1
ATOM 1544 C CA . SER A 1 191 ? -14.813 4.744 11.817 1.00 96.38 191 SER A CA 1
ATOM 1545 C C . SER A 1 191 ? -15.810 5.675 12.496 1.00 96.38 191 SER A C 1
ATOM 1547 O O . SER A 1 191 ? -16.896 5.931 11.975 1.00 96.38 191 SER A O 1
ATOM 1549 N N . LEU A 1 192 ? -15.419 6.230 13.643 1.00 95.81 192 LEU A N 1
ATOM 1550 C CA . LEU A 1 192 ? -16.224 7.155 14.437 1.00 95.81 192 LEU A CA 1
ATOM 1551 C C . LEU A 1 192 ? -15.524 8.510 14.554 1.00 95.81 192 LEU A C 1
ATOM 1553 O O . LEU A 1 192 ? -14.310 8.594 14.725 1.00 95.81 192 LEU A O 1
ATOM 1557 N N . ARG A 1 193 ? -16.293 9.601 14.508 1.00 94.81 193 ARG A N 1
ATOM 1558 C CA . ARG A 1 193 ? -15.785 10.941 14.840 1.00 94.81 193 ARG A CA 1
ATOM 1559 C C . ARG A 1 193 ? -15.936 11.176 16.336 1.00 94.81 193 ARG A C 1
ATOM 1561 O O . ARG A 1 193 ? -17.024 11.509 16.804 1.00 94.81 193 ARG A O 1
ATOM 1568 N N . LEU A 1 194 ? -14.848 10.996 17.073 1.00 93.88 194 LEU A N 1
ATOM 1569 C CA . LEU A 1 194 ? -14.806 11.186 18.520 1.00 93.88 194 LEU A CA 1
ATOM 1570 C C . LEU A 1 194 ? -14.232 12.563 18.866 1.00 93.88 194 LEU A C 1
ATOM 1572 O O . LEU A 1 194 ? -13.347 13.080 18.184 1.00 93.88 194 LEU A O 1
ATOM 1576 N N . ARG A 1 195 ? -14.760 13.175 19.929 1.00 93.12 195 ARG A N 1
ATOM 1577 C CA . ARG A 1 195 ? -14.171 14.396 20.496 1.00 93.12 195 ARG A CA 1
ATOM 1578 C C . ARG A 1 195 ? -12.897 14.029 21.257 1.00 93.12 195 ARG A C 1
ATOM 1580 O O . ARG A 1 195 ? -12.665 12.864 21.552 1.00 93.12 195 ARG A O 1
ATOM 1587 N N . SER A 1 196 ? -12.080 15.025 21.586 1.00 94.19 196 SER A N 1
ATOM 1588 C CA . SER A 1 196 ? -10.947 14.821 22.490 1.00 94.19 196 SER A CA 1
ATOM 1589 C C . SER A 1 196 ? -11.428 14.281 23.838 1.00 94.19 196 SER A C 1
ATOM 1591 O O . SER A 1 196 ? -12.391 14.808 24.401 1.00 94.19 196 SER A O 1
ATOM 1593 N N . GLY A 1 197 ? -10.749 13.266 24.356 1.00 94.69 197 GLY A N 1
ATOM 1594 C CA . GLY A 1 197 ? -11.128 12.578 25.584 1.00 94.69 197 GLY A CA 1
ATOM 1595 C C . GLY A 1 197 ? -10.632 11.138 25.615 1.00 94.69 197 GLY A C 1
ATOM 1596 O O . GLY A 1 197 ? -10.140 10.613 24.618 1.00 94.69 197 GLY A O 1
ATOM 1597 N N . THR A 1 198 ? -10.774 10.506 26.775 1.00 95.88 198 THR A N 1
ATOM 1598 C CA . THR A 1 198 ? -10.450 9.093 26.979 1.00 95.88 198 THR A CA 1
ATOM 1599 C C . THR A 1 198 ? -11.730 8.270 26.947 1.00 95.88 198 THR A C 1
ATOM 1601 O O . THR A 1 198 ? -12.691 8.590 27.643 1.00 95.88 198 THR A O 1
ATOM 1604 N N . TYR A 1 199 ? -11.732 7.214 26.140 1.00 96.19 199 TYR A N 1
ATOM 1605 C CA . TYR A 1 199 ? -12.876 6.342 25.914 1.00 96.19 199 TYR A CA 1
ATOM 1606 C C . TYR A 1 199 ? -12.507 4.902 26.225 1.00 96.19 199 TYR A C 1
ATOM 1608 O O . TYR A 1 199 ? -11.488 4.398 25.754 1.00 96.19 199 TYR A O 1
ATOM 1616 N N . ARG A 1 200 ? -13.374 4.223 26.969 1.00 97.06 200 ARG A N 1
ATOM 1617 C CA . ARG A 1 200 ? -13.345 2.771 27.131 1.00 97.06 200 ARG A CA 1
ATOM 1618 C C . ARG A 1 200 ? -14.311 2.127 26.152 1.00 97.06 200 ARG A C 1
ATOM 1620 O O . ARG A 1 200 ? -15.382 2.677 25.890 1.00 97.06 200 ARG A O 1
ATOM 1627 N N . TYR A 1 201 ? -13.936 0.969 25.626 1.00 97.50 201 TYR A N 1
ATOM 1628 C CA . TYR A 1 201 ? -14.739 0.241 24.650 1.00 97.50 201 TYR A CA 1
ATOM 1629 C C . TYR A 1 201 ? -14.419 -1.258 24.633 1.00 97.50 201 TYR A C 1
ATOM 1631 O O . TYR A 1 201 ? -13.393 -1.717 25.152 1.00 97.50 201 TYR A O 1
ATOM 1639 N N . LYS A 1 202 ? -15.329 -2.018 24.026 1.00 97.56 202 LYS A N 1
ATOM 1640 C CA . LYS A 1 202 ? -15.229 -3.456 23.759 1.00 97.56 202 LYS A CA 1
ATOM 1641 C C . LYS A 1 202 ? -15.836 -3.771 22.388 1.00 97.56 202 LYS A C 1
ATOM 1643 O O . LYS A 1 202 ? -16.539 -2.944 21.796 1.00 97.56 202 LYS A O 1
ATOM 1648 N N . PHE A 1 203 ? -15.595 -4.987 21.916 1.00 98.00 203 PHE A N 1
ATOM 1649 C CA . PHE A 1 203 ? -16.281 -5.576 20.775 1.00 98.00 203 PHE A CA 1
ATOM 1650 C C . PHE A 1 203 ? -17.300 -6.617 21.221 1.00 98.00 203 PHE A C 1
ATOM 1652 O O . PHE A 1 203 ? -17.134 -7.265 22.254 1.00 98.00 203 PHE A O 1
ATOM 1659 N N . ILE A 1 204 ? -18.337 -6.800 20.408 1.00 97.69 204 ILE A N 1
ATOM 1660 C CA . ILE A 1 204 ? -19.199 -7.980 20.449 1.00 97.69 204 ILE A CA 1
ATOM 1661 C C . ILE A 1 204 ? -18.998 -8.740 19.158 1.00 97.69 204 ILE A C 1
ATOM 1663 O O . ILE A 1 204 ? -19.322 -8.231 18.087 1.00 97.69 204 ILE A O 1
ATOM 1667 N N . VAL A 1 205 ? -18.501 -9.965 19.276 1.00 97.50 205 VAL A N 1
ATOM 1668 C CA . VAL A 1 205 ? -18.249 -10.866 18.154 1.00 97.50 205 VAL A CA 1
ATOM 1669 C C . VAL A 1 205 ? -19.194 -12.047 18.290 1.00 97.50 205 VAL A C 1
ATOM 1671 O O . VAL A 1 205 ? -19.120 -12.807 19.255 1.00 97.50 205 VAL A O 1
ATOM 1674 N N . ASP A 1 206 ? -20.147 -12.151 17.366 1.00 96.62 206 ASP A N 1
ATOM 1675 C CA . ASP A 1 206 ? -21.186 -13.189 17.357 1.00 96.62 206 ASP A CA 1
ATOM 1676 C C . ASP A 1 206 ? -21.923 -13.351 18.702 1.00 96.62 206 ASP A C 1
ATOM 1678 O O . ASP A 1 206 ? -22.348 -14.441 19.078 1.00 96.62 206 ASP A O 1
ATOM 1682 N N . GLY A 1 207 ? -22.108 -12.240 19.422 1.00 95.00 207 GLY A N 1
ATOM 1683 C CA . GLY A 1 207 ? -22.791 -12.194 20.719 1.00 95.00 207 GLY A CA 1
ATOM 1684 C C . GLY A 1 207 ? -21.870 -12.291 21.938 1.00 95.00 207 GLY A C 1
ATOM 1685 O O . GLY A 1 207 ? -22.350 -12.130 23.057 1.00 95.00 207 GLY A O 1
ATOM 1686 N N . THR A 1 208 ? -20.563 -12.494 21.749 1.00 95.56 208 THR A N 1
ATOM 1687 C CA . THR A 1 208 ? -19.583 -12.547 22.845 1.00 95.56 208 THR A CA 1
ATOM 1688 C C . THR A 1 208 ? -18.868 -11.211 23.008 1.00 95.56 208 THR A C 1
ATOM 1690 O O . THR A 1 208 ? -18.266 -10.714 22.059 1.00 95.56 208 THR A O 1
ATOM 1693 N N . SER A 1 209 ? -18.919 -10.648 24.216 1.00 95.50 209 SER A N 1
ATOM 1694 C CA . SER A 1 209 ? -18.175 -9.443 24.605 1.00 95.50 209 SER A CA 1
ATOM 1695 C C . SER A 1 209 ? -16.687 -9.749 24.783 1.00 95.50 209 SER A C 1
ATOM 1697 O O . SER A 1 209 ? -16.330 -10.726 25.442 1.00 95.50 209 SER A O 1
ATOM 1699 N N . MET A 1 210 ? -15.819 -8.902 24.232 1.00 96.69 210 MET A N 1
ATOM 1700 C CA . MET A 1 210 ? -14.369 -9.013 24.392 1.00 96.69 210 MET A CA 1
ATOM 1701 C C . MET A 1 210 ? -13.661 -7.656 24.252 1.00 96.69 210 MET A C 1
ATOM 1703 O O . MET A 1 210 ? -14.147 -6.780 23.533 1.00 96.69 210 MET A O 1
ATOM 1707 N N . PRO A 1 211 ? -12.506 -7.444 24.908 1.00 97.25 211 PRO A N 1
ATOM 1708 C CA . PRO A 1 211 ? -11.657 -6.297 24.611 1.00 97.25 211 PRO A CA 1
ATOM 1709 C C . PRO A 1 211 ? -11.034 -6.428 23.211 1.00 97.25 211 PRO A C 1
ATOM 1711 O O . PRO A 1 211 ? -10.931 -7.523 22.664 1.00 97.25 211 PRO A O 1
ATOM 1714 N N . ASP A 1 212 ? -10.591 -5.306 22.651 1.00 97.38 212 ASP A N 1
ATOM 1715 C CA . ASP A 1 212 ? -9.904 -5.220 21.366 1.00 97.38 212 ASP A CA 1
ATOM 1716 C C . ASP A 1 212 ? -8.565 -5.978 21.394 1.00 97.38 212 ASP A C 1
ATOM 1718 O O . ASP A 1 212 ? -7.666 -5.571 22.126 1.00 97.38 212 ASP A O 1
ATOM 1722 N N . PRO A 1 213 ? -8.373 -7.059 20.628 1.00 95.31 213 PRO A N 1
ATOM 1723 C CA . PRO A 1 213 ? -7.110 -7.798 20.635 1.00 95.31 213 PRO A CA 1
ATOM 1724 C C . PRO A 1 213 ? -5.900 -7.008 20.122 1.00 95.31 213 PRO A C 1
ATOM 1726 O O . PRO A 1 213 ? -4.778 -7.411 20.402 1.00 95.31 213 PRO A O 1
ATOM 1729 N N . LEU A 1 214 ? -6.117 -5.928 19.363 1.00 94.81 214 LEU A N 1
ATOM 1730 C CA . LEU A 1 214 ? -5.069 -5.125 18.723 1.00 94.81 214 LEU A CA 1
ATOM 1731 C C . LEU A 1 214 ? -4.662 -3.893 19.544 1.00 94.81 214 LEU A C 1
ATOM 1733 O O . LEU A 1 214 ? -3.770 -3.154 19.136 1.00 94.81 214 LEU A O 1
ATOM 1737 N N . ASN A 1 215 ? -5.321 -3.650 20.679 1.00 95.94 215 ASN A N 1
ATOM 1738 C CA . ASN A 1 215 ? -5.007 -2.529 21.559 1.00 95.94 215 ASN A CA 1
ATOM 1739 C C . ASN A 1 215 ? -4.331 -3.033 22.841 1.00 95.94 215 ASN A C 1
ATOM 1741 O O . ASN A 1 215 ? -4.988 -3.670 23.657 1.00 95.94 215 ASN A O 1
ATOM 1745 N N . ASP A 1 216 ? -3.069 -2.707 23.090 1.00 93.56 216 ASP A N 1
ATOM 1746 C CA . ASP A 1 216 ? -2.403 -3.124 24.335 1.00 93.56 216 ASP A CA 1
ATOM 1747 C C . ASP A 1 216 ? -2.881 -2.341 25.574 1.00 93.56 216 ASP A C 1
ATOM 1749 O O . ASP A 1 216 ? -2.800 -2.825 26.705 1.00 93.56 216 ASP A O 1
ATOM 1753 N N . GLU A 1 217 ? -3.461 -1.157 25.378 1.00 95.81 217 GLU A N 1
ATOM 1754 C CA . GLU A 1 217 ? -3.972 -0.308 26.447 1.00 95.81 217 GLU A CA 1
ATOM 1755 C C . GLU A 1 217 ? -5.333 -0.818 26.943 1.00 95.81 217 GLU A C 1
ATOM 1757 O O . GLU A 1 217 ? -6.382 -0.710 26.286 1.00 95.81 217 GLU A O 1
ATOM 1762 N N . LYS A 1 218 ? -5.323 -1.375 28.159 1.00 95.75 218 LYS A N 1
ATOM 1763 C CA . LYS A 1 218 ? -6.487 -1.960 28.834 1.00 95.75 218 LYS A CA 1
ATOM 1764 C C . LYS A 1 218 ? -6.786 -1.295 30.167 1.00 95.75 218 LYS A C 1
ATOM 1766 O O . LYS A 1 218 ? -5.916 -0.770 30.852 1.00 95.75 218 LYS A O 1
ATOM 1771 N N . THR A 1 219 ? -8.044 -1.383 30.576 1.00 96.00 219 THR A N 1
ATOM 1772 C CA . THR A 1 219 ? -8.494 -0.990 31.910 1.00 96.00 219 THR A CA 1
ATOM 1773 C C . THR A 1 219 ? -9.649 -1.875 32.376 1.00 96.00 219 THR A C 1
ATOM 1775 O O . THR A 1 219 ? -10.134 -2.719 31.623 1.00 96.00 219 THR A O 1
ATOM 1778 N N . LEU A 1 220 ? -10.088 -1.701 33.621 1.00 93.50 220 LEU A N 1
ATOM 1779 C CA . LEU A 1 220 ? -11.299 -2.339 34.129 1.00 93.50 220 LEU A CA 1
ATOM 1780 C C . LEU A 1 220 ? -12.506 -1.433 33.877 1.00 93.50 220 LEU A C 1
ATOM 1782 O O . LEU A 1 220 ? -12.448 -0.214 34.064 1.00 93.50 220 LEU A O 1
ATOM 1786 N N . ASP A 1 221 ? -13.610 -2.028 33.445 1.00 86.25 221 ASP A N 1
ATOM 1787 C CA . ASP A 1 221 ? -14.891 -1.345 33.372 1.00 86.25 221 ASP A CA 1
ATOM 1788 C C . ASP A 1 221 ? -15.589 -1.284 34.742 1.00 86.25 221 ASP A C 1
ATOM 1790 O O . ASP A 1 221 ? -15.071 -1.724 35.771 1.00 86.25 221 ASP A O 1
ATOM 1794 N N . SER A 1 222 ? -16.790 -0.706 34.761 1.00 82.56 222 SER A N 1
ATOM 1795 C CA . SER A 1 222 ? -17.593 -0.536 35.976 1.00 82.56 222 SER A CA 1
ATOM 1796 C C . SER A 1 222 ? -18.058 -1.851 36.617 1.00 82.56 222 SER A C 1
ATOM 1798 O O . SER A 1 222 ? -18.492 -1.829 37.767 1.00 82.56 222 SER A O 1
ATOM 1800 N N . PHE A 1 223 ? -17.971 -2.974 35.903 1.00 85.56 223 PHE A N 1
ATOM 1801 C CA . PHE A 1 223 ? -18.316 -4.311 36.384 1.00 85.56 223 PHE A CA 1
ATOM 1802 C C . PHE A 1 223 ? -17.074 -5.138 36.751 1.00 85.56 223 PHE A C 1
ATOM 1804 O O . PHE A 1 223 ? -17.206 -6.282 37.182 1.00 85.56 223 PHE A O 1
ATOM 1811 N N . GLY A 1 224 ? -15.873 -4.561 36.628 1.00 88.56 224 GLY A N 1
ATOM 1812 C CA . GLY A 1 224 ? -14.608 -5.237 36.904 1.00 88.56 224 GLY A CA 1
ATOM 1813 C C . GLY A 1 224 ? -14.125 -6.135 35.765 1.00 88.56 224 GLY A C 1
ATOM 1814 O O . GLY A 1 224 ? -13.204 -6.923 35.970 1.00 88.56 224 GLY A O 1
ATOM 1815 N N . GLU A 1 225 ? -14.711 -6.030 34.572 1.00 91.62 225 GLU A N 1
ATOM 1816 C CA . GLU A 1 225 ? -14.251 -6.753 33.388 1.00 91.62 225 GLU A CA 1
ATOM 1817 C C . GLU A 1 225 ? -13.232 -5.924 32.597 1.00 91.62 225 GLU A C 1
ATOM 1819 O O . GLU A 1 225 ? -13.249 -4.693 32.608 1.00 91.62 225 GLU A O 1
ATOM 1824 N N . THR A 1 226 ? -12.354 -6.587 31.846 1.00 96.12 226 THR A N 1
ATOM 1825 C CA . THR A 1 226 ? -11.363 -5.900 31.009 1.00 96.12 226 THR A CA 1
ATOM 1826 C C . THR A 1 226 ? -12.018 -5.212 29.809 1.00 96.12 226 THR A C 1
ATOM 1828 O O . THR A 1 226 ? -12.700 -5.849 29.007 1.00 96.12 226 THR A O 1
ATOM 1831 N N . ALA A 1 227 ? -11.753 -3.917 29.652 1.00 96.69 227 ALA A N 1
ATOM 1832 C CA . ALA A 1 227 ? -12.090 -3.104 28.490 1.00 96.69 227 ALA A CA 1
ATOM 1833 C C . ALA A 1 227 ? -10.823 -2.500 27.873 1.00 96.69 227 ALA A C 1
ATOM 1835 O O . ALA A 1 227 ? -9.784 -2.385 28.523 1.00 96.69 227 ALA A O 1
ATOM 1836 N N . SER A 1 228 ? -10.914 -2.099 26.611 1.00 98.06 228 SER A N 1
ATOM 1837 C CA . SER A 1 228 ? -9.830 -1.385 25.926 1.00 98.06 228 SER A CA 1
ATOM 1838 C C . SER A 1 228 ? -9.989 0.106 26.147 1.00 98.06 228 SER A C 1
ATOM 1840 O O . SER A 1 228 ? -11.121 0.577 26.267 1.00 98.06 228 SER A O 1
ATOM 1842 N N . VAL A 1 229 ? -8.885 0.845 26.204 1.00 97.06 229 VAL A N 1
ATOM 1843 C CA . VAL A 1 229 ? -8.907 2.297 26.394 1.00 97.06 229 VAL A CA 1
ATOM 1844 C C . VAL A 1 229 ? -8.206 3.001 25.238 1.00 97.06 229 VAL A C 1
ATOM 1846 O O . VAL A 1 229 ? -7.207 2.527 24.707 1.00 97.06 229 VAL A O 1
ATOM 1849 N N . PHE A 1 230 ? -8.763 4.129 24.811 1.00 96.38 230 PHE A N 1
ATOM 1850 C CA . PHE A 1 230 ? -8.182 4.966 23.771 1.00 96.38 230 PHE A CA 1
ATOM 1851 C C . PHE A 1 230 ? -8.346 6.441 24.117 1.00 96.38 230 PHE A C 1
ATOM 1853 O O . PHE A 1 230 ? -9.417 6.864 24.558 1.00 96.38 230 PHE A O 1
ATOM 1860 N N . THR A 1 231 ? -7.293 7.231 23.910 1.00 95.62 231 THR A N 1
ATOM 1861 C CA . THR A 1 231 ? -7.306 8.671 24.183 1.00 95.62 231 THR A CA 1
ATOM 1862 C C . THR A 1 231 ? -7.182 9.453 22.888 1.00 95.62 231 THR A C 1
ATOM 1864 O O . THR A 1 231 ? -6.164 9.393 22.208 1.00 95.62 231 THR A O 1
ATOM 1867 N N . VAL A 1 232 ? -8.211 10.241 22.586 1.00 93.75 232 VAL A N 1
ATOM 1868 C CA . VAL A 1 232 ? -8.189 11.230 21.510 1.00 93.75 232 VAL A CA 1
ATOM 1869 C C . VAL A 1 232 ? -7.560 12.514 22.069 1.00 93.75 232 VAL A C 1
ATOM 1871 O O . VAL A 1 232 ? -8.152 13.128 22.966 1.00 93.75 232 VAL A O 1
ATOM 1874 N N . PRO A 1 233 ? -6.387 12.953 21.579 1.00 89.94 233 PRO A N 1
ATOM 1875 C CA . PRO A 1 233 ? -5.714 14.142 22.087 1.00 89.94 233 PRO A CA 1
ATOM 1876 C C . PRO A 1 233 ? -6.518 15.415 21.793 1.00 89.94 233 PRO A C 1
ATOM 1878 O O . PRO A 1 233 ? -7.243 15.511 20.797 1.00 89.94 233 PRO A O 1
ATOM 1881 N N . SER A 1 234 ? -6.374 16.420 22.660 1.00 82.75 234 SER A N 1
ATOM 1882 C CA . SER A 1 234 ? -6.904 17.761 22.397 1.00 82.75 234 SER A CA 1
ATOM 1883 C C . SER A 1 234 ? -6.126 18.405 21.255 1.00 82.75 234 SER A C 1
ATOM 1885 O O . SER A 1 234 ? -4.896 18.364 21.241 1.00 82.75 234 SER A O 1
ATOM 1887 N N . ARG A 1 235 ? -6.830 19.034 20.311 1.00 69.75 235 ARG A N 1
ATOM 1888 C CA . ARG A 1 235 ? -6.187 19.946 19.360 1.00 69.75 235 ARG A CA 1
ATOM 1889 C C . ARG A 1 235 ? -5.935 21.268 20.087 1.00 69.75 235 ARG A C 1
ATOM 1891 O O . ARG A 1 235 ? -6.880 21.816 20.654 1.00 69.75 235 ARG A O 1
ATOM 1898 N N . TYR A 1 236 ? -4.680 21.705 20.126 1.00 49.31 236 TYR A N 1
ATOM 1899 C CA . TYR A 1 236 ? -4.312 23.072 20.502 1.00 49.31 236 TYR A CA 1
ATOM 1900 C C . TYR A 1 236 ? -4.479 24.004 19.304 1.00 49.31 236 TYR A C 1
ATOM 1902 O O . TYR A 1 236 ? -4.281 23.522 18.163 1.00 49.31 236 TYR A O 1
#

Solvent-accessible surface area (backbone atoms only — not comparable to full-atom values): 14317 Å² total; per-residue (Å²): 136,89,82,88,83,90,88,80,91,82,88,81,83,77,82,74,80,81,76,79,75,79,75,84,65,85,76,77,45,74,66,52,49,44,61,58,60,66,40,69,65,54,47,49,73,43,75,50,92,62,22,40,38,41,47,42,56,68,102,59,93,72,94,39,46,27,38,27,36,54,95,59,73,53,74,52,75,49,67,38,51,68,36,93,60,61,24,30,38,34,78,43,82,60,62,92,90,64,54,66,49,44,32,34,32,32,49,73,82,45,78,39,55,49,89,56,42,87,43,65,48,67,48,98,86,69,51,71,32,23,43,45,74,45,74,78,76,79,65,82,80,56,25,71,39,78,54,99,73,32,38,32,39,52,47,83,57,65,65,90,65,53,39,19,44,29,19,63,93,58,77,55,41,66,80,78,38,68,39,47,65,49,88,89,66,16,40,28,40,43,75,42,77,67,70,63,45,76,39,45,32,35,34,31,52,74,83,44,79,41,47,48,91,55,35,88,48,66,45,69,45,99,85,70,46,72,26,22,50,49,72,42,72,77,84,129

Nearest PDB structures (foldseek):
  2qlv-assembly2_E  TM=8.667E-01  e=7.309E-06  Saccharomyces cerevisiae
  2qlv-assembly1_B  TM=8.559E-01  e=7.722E-06  Saccharomyces cerevisiae
  6rzn-assembly1_A  TM=8.598E-01  e=2.890E-05  uncultured bacterium
  8bf3-assembly1_B  TM=8.671E-01  e=5.590E-05  uncultured bacterium
  8sdb-assembly2_B  TM=6.639E-01  e=4.046E-04  Escherichia coli